Protein AF-A0A537QGB8-F1 (afdb_monomer)

Structure (mmCIF, N/CA/C/O backbone):
data_AF-A0A537QGB8-F1
#
_entry.id   AF-A0A537QGB8-F1
#
loop_
_atom_site.group_PDB
_atom_site.id
_atom_site.type_symbol
_atom_site.label_atom_id
_atom_site.label_alt_id
_atom_site.label_comp_id
_atom_site.label_asym_id
_atom_site.label_entity_id
_atom_site.label_seq_id
_atom_site.pdbx_PDB_ins_code
_atom_site.Cartn_x
_atom_site.Cartn_y
_atom_site.Cartn_z
_atom_site.occupancy
_atom_site.B_iso_or_equiv
_atom_site.auth_seq_id
_atom_site.auth_comp_id
_atom_site.auth_asym_id
_atom_site.auth_atom_id
_atom_site.pdbx_PDB_model_num
ATOM 1 N N . LYS A 1 1 ? 2.909 -12.917 9.651 1.00 87.94 1 LYS A N 1
ATOM 2 C CA . LYS A 1 1 ? 1.635 -13.456 10.193 1.00 87.94 1 LYS A CA 1
ATOM 3 C C . LYS A 1 1 ? 0.579 -13.458 9.086 1.00 87.94 1 LYS A C 1
ATOM 5 O O . LYS A 1 1 ? 0.729 -12.676 8.152 1.00 87.94 1 LYS A O 1
ATOM 10 N N . ARG A 1 2 ? -0.410 -14.360 9.119 1.00 91.81 2 ARG A N 1
ATOM 11 C CA . ARG A 1 2 ? -1.537 -14.347 8.170 1.00 91.81 2 ARG A CA 1
ATOM 12 C C . ARG A 1 2 ? -2.763 -13.676 8.789 1.00 91.81 2 ARG A C 1
ATOM 14 O O . ARG A 1 2 ? -2.852 -13.682 10.013 1.00 91.81 2 ARG A O 1
ATOM 21 N N . TYR A 1 3 ? -3.627 -13.086 7.967 1.00 93.19 3 TYR A N 1
ATOM 22 C CA . TYR A 1 3 ? -4.917 -12.548 8.404 1.00 93.19 3 TYR A CA 1
ATOM 23 C C . TYR A 1 3 ? -6.036 -12.927 7.426 1.00 93.19 3 TYR A C 1
ATOM 25 O O . TYR A 1 3 ? -5.846 -12.893 6.204 1.00 93.19 3 TYR A O 1
ATOM 33 N N . SER A 1 4 ? -7.192 -13.279 7.973 1.00 91.50 4 SER A N 1
ATOM 34 C CA . SER A 1 4 ? -8.461 -13.417 7.255 1.00 91.50 4 SER A CA 1
ATOM 35 C C . SER A 1 4 ? -9.175 -12.063 7.139 1.00 91.50 4 SER A C 1
ATOM 37 O O . SER A 1 4 ? -8.857 -11.120 7.863 1.00 91.50 4 SER A O 1
ATOM 39 N N . GLU A 1 5 ? -10.173 -11.943 6.257 1.00 85.00 5 GLU A N 1
ATOM 40 C CA . GLU A 1 5 ? -10.905 -10.673 6.075 1.00 85.00 5 GLU A CA 1
ATOM 41 C C . GLU A 1 5 ? -11.568 -10.186 7.378 1.00 85.00 5 GLU A C 1
ATOM 43 O O . GLU A 1 5 ? -11.622 -8.987 7.627 1.00 85.00 5 GLU A O 1
ATOM 48 N N . ASN A 1 6 ? -11.986 -11.103 8.257 1.00 85.75 6 ASN A N 1
ATOM 49 C CA . ASN A 1 6 ? -12.593 -10.769 9.551 1.00 85.75 6 ASN A CA 1
ATOM 50 C C . ASN A 1 6 ? -11.575 -10.257 10.585 1.00 85.75 6 ASN A C 1
ATOM 52 O O . ASN A 1 6 ? -11.944 -9.571 11.533 1.00 85.75 6 ASN A O 1
ATOM 56 N N . GLU A 1 7 ? -10.296 -10.602 10.429 1.00 87.06 7 GLU A N 1
ATOM 57 C CA . GLU A 1 7 ? -9.207 -10.132 11.296 1.00 87.06 7 GLU A CA 1
ATOM 58 C C . GLU A 1 7 ? -8.594 -8.819 10.793 1.00 87.06 7 GLU A C 1
ATOM 60 O O . GLU A 1 7 ? -7.755 -8.214 11.468 1.00 87.06 7 GLU A O 1
ATOM 65 N N . ARG A 1 8 ? -8.995 -8.368 9.599 1.00 89.75 8 ARG A N 1
ATOM 66 C CA . ARG A 1 8 ? -8.553 -7.103 9.030 1.00 89.75 8 ARG A CA 1
ATOM 67 C C . ARG A 1 8 ? -9.132 -5.936 9.844 1.00 89.75 8 ARG A C 1
ATOM 69 O O . ARG A 1 8 ? -10.341 -5.882 10.060 1.00 89.75 8 ARG A O 1
ATOM 76 N N . PRO A 1 9 ? -8.313 -4.946 10.241 1.00 89.88 9 PRO A N 1
ATOM 77 C CA . PRO A 1 9 ? -8.823 -3.747 10.892 1.00 89.88 9 PRO A CA 1
ATOM 78 C C . PRO A 1 9 ? -9.849 -3.007 10.023 1.00 89.88 9 PRO A C 1
ATOM 80 O O . PRO A 1 9 ? -9.613 -2.787 8.836 1.00 89.88 9 PRO A O 1
ATOM 83 N N . GLU A 1 10 ? -10.930 -2.521 10.641 1.00 87.38 10 GLU A N 1
ATOM 84 C CA . GLU A 1 10 ? -11.956 -1.703 9.966 1.00 87.38 10 GLU A CA 1
ATOM 85 C C . GLU A 1 10 ? -11.388 -0.410 9.357 1.00 87.38 10 GLU A C 1
ATOM 87 O O . GLU A 1 10 ? -11.940 0.155 8.417 1.00 87.38 10 GLU A O 1
ATOM 92 N N . SER A 1 11 ? -10.287 0.097 9.918 1.00 90.62 11 SER A N 1
ATOM 93 C CA . SER A 1 11 ? -9.626 1.320 9.465 1.00 90.62 11 SER A CA 1
ATOM 94 C C . SER A 1 11 ? -8.120 1.269 9.694 1.00 90.62 11 SER A C 1
ATOM 96 O O . SER A 1 11 ? -7.638 0.715 10.686 1.00 90.62 11 SER A O 1
ATOM 98 N N . PHE A 1 12 ? -7.381 1.933 8.811 1.00 94.12 12 PHE A N 1
ATOM 99 C CA . PHE A 1 12 ? -5.944 2.156 8.937 1.00 94.12 12 PHE A CA 1
ATOM 100 C C . PHE A 1 12 ? -5.669 3.622 9.265 1.00 94.12 12 PHE A C 1
ATOM 102 O O . PHE A 1 12 ? -6.421 4.506 8.865 1.00 94.12 12 PHE A O 1
ATOM 109 N N . GLU A 1 13 ? -4.599 3.874 10.014 1.00 91.00 13 GLU A N 1
ATOM 110 C CA . GLU A 1 13 ? -4.135 5.232 10.314 1.00 91.00 13 GLU A CA 1
ATOM 111 C C . GLU A 1 13 ? -3.561 5.897 9.064 1.00 91.00 13 GLU A C 1
ATOM 113 O O . GLU A 1 13 ? -3.753 7.092 8.848 1.00 91.00 13 GLU A O 1
ATOM 118 N N . ARG A 1 14 ? -2.865 5.103 8.243 1.00 92.50 14 ARG A N 1
ATOM 119 C CA . ARG A 1 14 ? -2.319 5.491 6.942 1.00 92.50 14 ARG A CA 1
ATOM 120 C C . ARG A 1 14 ? -2.422 4.322 5.981 1.00 92.50 14 ARG A C 1
ATOM 122 O O . ARG A 1 14 ? -2.282 3.164 6.390 1.00 92.50 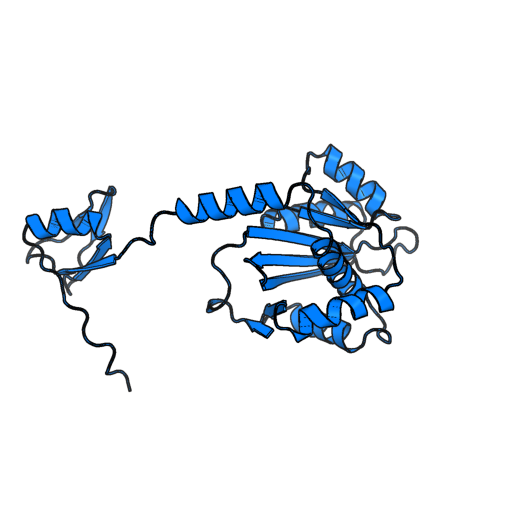14 ARG A O 1
ATOM 129 N N . VAL A 1 15 ? -2.626 4.642 4.710 1.00 96.56 15 VAL A N 1
ATOM 130 C CA . VAL A 1 15 ? -2.528 3.678 3.617 1.00 96.56 15 VAL A CA 1
ATOM 131 C C . VAL A 1 15 ? -1.444 4.163 2.669 1.00 96.56 15 VAL A C 1
ATOM 133 O O . VAL A 1 15 ? -1.556 5.236 2.081 1.00 96.56 15 VAL A O 1
ATOM 136 N N . VAL A 1 16 ? -0.392 3.364 2.533 1.00 97.50 16 VAL A N 1
ATOM 137 C CA . VAL A 1 16 ? 0.813 3.714 1.782 1.00 97.50 16 VAL A CA 1
ATOM 138 C C . VAL A 1 16 ? 0.940 2.789 0.584 1.00 97.50 16 VAL A C 1
ATOM 140 O O . VAL A 1 16 ? 0.817 1.572 0.709 1.00 97.50 16 VAL A O 1
ATOM 143 N N . GLN A 1 17 ? 1.210 3.359 -0.581 1.00 98.25 17 GLN A N 1
ATOM 144 C CA . GLN A 1 17 ? 1.543 2.613 -1.787 1.00 98.25 17 GLN A CA 1
ATOM 145 C C . GLN A 1 17 ? 3.015 2.766 -2.098 1.00 98.25 17 GLN A C 1
ATOM 147 O O . GLN A 1 17 ? 3.530 3.876 -2.094 1.00 98.25 17 GLN A O 1
ATOM 152 N N . SER A 1 18 ? 3.682 1.657 -2.387 1.00 97.31 18 SER A N 1
ATOM 153 C CA . SER A 1 18 ? 5.082 1.649 -2.790 1.00 97.31 18 SER A CA 1
ATOM 154 C C . SER A 1 18 ? 5.194 1.170 -4.222 1.00 97.31 18 SER A C 1
ATOM 156 O O . SER A 1 18 ? 4.885 0.015 -4.517 1.00 97.31 18 SER A O 1
ATOM 158 N N . TRP A 1 19 ? 5.606 2.065 -5.110 1.00 96.06 19 TRP A N 1
ATOM 159 C CA . TRP A 1 19 ? 5.760 1.789 -6.528 1.00 96.06 19 TRP A CA 1
ATOM 160 C C . TRP A 1 19 ? 7.219 1.534 -6.872 1.00 96.06 19 TRP A C 1
ATOM 162 O O . TRP A 1 19 ? 8.073 2.389 -6.628 1.00 96.06 19 TRP A O 1
ATOM 172 N N . ASP A 1 20 ? 7.452 0.376 -7.480 1.00 91.31 20 ASP A N 1
ATOM 173 C CA . ASP A 1 20 ? 8.650 0.072 -8.249 1.00 91.31 20 ASP A CA 1
ATOM 174 C C . ASP A 1 20 ? 8.289 0.156 -9.739 1.00 91.31 20 ASP A C 1
ATOM 176 O O . ASP A 1 20 ? 7.358 -0.507 -10.215 1.00 91.31 20 ASP A O 1
ATOM 180 N N . THR A 1 21 ? 8.937 1.069 -10.460 1.00 88.25 21 THR A N 1
ATOM 181 C CA . THR A 1 21 ? 8.548 1.430 -11.828 1.00 88.25 21 THR A CA 1
ATOM 182 C C . THR A 1 21 ? 9.565 0.931 -12.835 1.00 88.25 21 THR A C 1
ATOM 184 O O . THR A 1 21 ? 10.743 1.275 -12.751 1.00 88.25 21 THR A O 1
ATOM 187 N N . ALA A 1 22 ? 9.086 0.220 -13.857 1.00 78.25 22 ALA A N 1
ATOM 188 C CA . ALA A 1 22 ? 9.925 -0.251 -14.953 1.00 78.25 22 ALA A CA 1
ATOM 189 C C . ALA A 1 22 ? 10.626 0.918 -15.671 1.00 78.25 22 ALA A C 1
ATOM 191 O O . ALA A 1 22 ? 10.042 1.987 -15.898 1.00 78.25 22 ALA A O 1
ATOM 192 N N . ASN A 1 23 ? 11.890 0.718 -16.045 1.00 65.75 23 ASN A N 1
ATOM 193 C CA . ASN A 1 23 ? 12.696 1.723 -16.731 1.00 65.75 23 ASN A CA 1
ATOM 194 C C . ASN A 1 23 ? 12.335 1.792 -18.230 1.00 65.75 23 ASN A C 1
ATOM 196 O O . ASN A 1 23 ? 12.237 0.768 -18.897 1.00 65.75 23 ASN A O 1
ATOM 200 N N . LYS A 1 24 ? 12.185 3.005 -18.786 1.00 54.72 24 LYS A N 1
ATOM 201 C CA . LYS A 1 24 ? 11.792 3.233 -20.195 1.00 54.72 24 LYS A CA 1
ATOM 202 C C . LYS A 1 24 ? 12.795 2.690 -21.222 1.00 54.72 24 LYS A C 1
ATOM 204 O O . LYS A 1 24 ? 12.431 2.469 -22.366 1.00 54.72 24 LYS A O 1
ATOM 209 N N . ALA A 1 25 ? 14.063 2.498 -20.854 1.00 49.75 25 ALA A N 1
ATOM 210 C CA . ALA A 1 25 ? 15.100 2.123 -21.820 1.00 49.75 25 ALA A CA 1
ATOM 211 C C . ALA A 1 25 ? 14.967 0.681 -22.363 1.00 49.75 25 ALA A C 1
ATOM 213 O O . ALA A 1 25 ? 15.526 0.376 -23.415 1.00 49.75 25 ALA A O 1
ATOM 214 N N . THR A 1 26 ? 14.227 -0.195 -21.680 1.00 52.09 26 THR A N 1
ATOM 215 C CA . THR A 1 26 ? 13.981 -1.595 -22.070 1.00 52.09 26 THR A CA 1
ATOM 216 C C . THR A 1 26 ? 12.483 -1.814 -22.304 1.00 52.09 26 THR A C 1
ATOM 218 O O . THR A 1 26 ? 11.810 -2.585 -21.626 1.00 52.09 26 THR A O 1
ATOM 221 N N . GLU A 1 27 ? 11.955 -1.086 -23.288 1.00 44.94 27 GLU A N 1
ATOM 222 C CA . GLU A 1 27 ? 10.533 -0.820 -23.571 1.00 44.94 27 GLU A CA 1
ATOM 223 C C . GLU A 1 27 ? 9.663 -2.029 -24.006 1.00 44.94 27 GLU A C 1
ATOM 225 O O . GLU A 1 27 ? 8.663 -1.849 -24.690 1.00 44.94 27 GLU A O 1
ATOM 230 N N . LEU A 1 28 ? 9.984 -3.282 -23.642 1.00 46.91 28 LEU A N 1
ATOM 231 C CA . LEU A 1 28 ? 9.153 -4.435 -24.046 1.00 46.91 28 LEU A CA 1
ATOM 232 C C . LEU A 1 28 ? 8.893 -5.538 -23.001 1.00 46.91 28 LEU A C 1
ATOM 234 O O . LEU A 1 28 ? 8.192 -6.500 -23.334 1.00 46.91 28 LEU A O 1
ATOM 238 N N . SER A 1 29 ? 9.367 -5.464 -21.748 1.00 56.47 29 SER A N 1
ATOM 239 C CA . SER A 1 29 ? 9.150 -6.615 -20.839 1.00 56.47 29 SER A CA 1
ATOM 240 C C . SER A 1 29 ? 9.104 -6.399 -19.333 1.00 56.47 29 SER A C 1
ATOM 242 O O . SER A 1 29 ? 8.707 -7.345 -18.638 1.00 56.47 29 SER A O 1
ATOM 244 N N . ASP A 1 30 ? 9.478 -5.234 -18.817 1.00 73.19 30 ASP A N 1
ATOM 245 C CA . ASP A 1 30 ? 9.727 -5.109 -17.380 1.00 73.19 30 ASP A CA 1
ATOM 246 C C . ASP A 1 30 ? 8.438 -4.755 -16.627 1.00 73.19 30 ASP A C 1
ATOM 248 O O . ASP A 1 30 ? 7.555 -4.048 -17.126 1.00 73.19 30 ASP A O 1
ATOM 252 N N . PHE A 1 31 ? 8.260 -5.352 -15.450 1.00 87.31 31 PHE A N 1
ATOM 253 C CA . PHE A 1 31 ? 7.041 -5.176 -14.673 1.00 87.31 31 PHE A CA 1
ATOM 254 C C . PHE A 1 31 ? 7.115 -3.882 -13.865 1.00 87.31 31 PHE A C 1
ATOM 256 O O . PHE A 1 31 ? 8.138 -3.553 -13.288 1.00 87.31 31 PHE A O 1
ATOM 263 N N . SER A 1 32 ? 6.003 -3.154 -13.801 1.00 92.12 32 SER A N 1
ATOM 264 C CA . SER A 1 32 ? 5.770 -2.168 -12.749 1.00 92.12 32 SER A CA 1
ATOM 265 C C . SER A 1 32 ? 4.987 -2.838 -11.628 1.00 92.12 32 SER A C 1
ATOM 267 O O . SER A 1 32 ? 3.996 -3.539 -11.887 1.00 92.12 32 SER A O 1
ATOM 269 N N . VAL A 1 33 ? 5.420 -2.616 -10.391 1.00 95.19 33 VAL A N 1
ATOM 270 C CA . VAL A 1 33 ? 4.805 -3.195 -9.199 1.00 95.19 33 VAL A CA 1
ATOM 271 C C . VAL A 1 33 ? 4.339 -2.110 -8.241 1.00 95.19 33 VAL A C 1
ATOM 273 O O . VAL A 1 33 ? 5.023 -1.120 -8.012 1.00 95.19 33 VAL A O 1
ATOM 276 N N . CYS A 1 34 ? 3.171 -2.329 -7.640 1.00 97.50 34 CYS A N 1
ATOM 277 C CA . CYS A 1 34 ? 2.681 -1.558 -6.507 1.00 97.50 34 CYS A CA 1
ATOM 278 C C . CYS A 1 34 ? 2.267 -2.492 -5.376 1.00 97.50 34 CYS A C 1
ATOM 280 O O . CYS A 1 34 ? 1.308 -3.253 -5.522 1.00 97.50 34 CYS A O 1
ATOM 282 N N . THR A 1 35 ? 2.910 -2.371 -4.219 1.00 98.12 35 THR A N 1
ATOM 283 C CA . THR A 1 35 ? 2.410 -2.954 -2.968 1.00 98.12 35 THR A CA 1
ATOM 284 C C . THR A 1 35 ? 1.646 -1.891 -2.180 1.00 98.12 35 THR A C 1
ATOM 286 O O . THR A 1 35 ? 2.088 -0.749 -2.059 1.00 98.12 35 THR A O 1
ATOM 289 N N . THR A 1 36 ? 0.456 -2.240 -1.690 1.00 98.44 36 THR A N 1
ATOM 290 C CA . THR A 1 36 ? -0.400 -1.352 -0.889 1.00 98.44 36 THR A CA 1
ATOM 291 C C . THR A 1 36 ? -0.441 -1.840 0.547 1.00 98.44 36 THR A C 1
ATOM 293 O O . THR A 1 36 ? -0.783 -2.997 0.794 1.00 98.44 36 THR A O 1
ATOM 296 N N . TRP A 1 37 ? -0.152 -0.948 1.485 1.00 98.06 37 TRP A N 1
ATOM 297 C CA . TRP A 1 37 ? 0.034 -1.265 2.893 1.00 98.06 37 TRP A CA 1
ATOM 298 C C . TRP A 1 37 ? -0.882 -0.430 3.776 1.00 98.06 37 TRP A C 1
ATOM 300 O O . TRP A 1 37 ? -0.912 0.793 3.669 1.00 98.06 37 TRP A O 1
ATOM 310 N N . GLY A 1 38 ? -1.606 -1.090 4.674 1.00 97.06 38 GLY A N 1
ATOM 311 C CA . GLY A 1 38 ? -2.349 -0.453 5.752 1.00 97.06 38 GLY A CA 1
ATOM 312 C C . GLY A 1 38 ? -1.531 -0.459 7.038 1.00 97.06 38 GLY A C 1
ATOM 313 O O . GLY A 1 38 ? -1.011 -1.502 7.435 1.00 97.06 38 GLY A O 1
ATOM 314 N N . ILE A 1 39 ? -1.430 0.690 7.701 1.00 95.00 39 ILE A N 1
ATOM 315 C CA . ILE A 1 39 ? -0.716 0.832 8.975 1.00 95.00 39 ILE A CA 1
ATOM 316 C C . ILE A 1 39 ? -1.735 0.986 10.104 1.00 95.00 39 ILE A C 1
ATOM 318 O O . ILE A 1 39 ? -2.608 1.858 10.048 1.00 95.00 39 ILE A O 1
ATOM 322 N N . ARG A 1 40 ? -1.628 0.148 11.138 1.00 91.38 40 ARG A N 1
ATOM 323 C CA . ARG A 1 40 ? -2.440 0.231 12.360 1.00 91.38 40 ARG A CA 1
ATOM 324 C C . ARG A 1 40 ? -1.534 0.051 13.576 1.00 91.38 40 ARG A C 1
ATOM 326 O O . ARG A 1 40 ? -1.105 -1.061 13.875 1.00 91.38 40 ARG A O 1
ATOM 333 N N . GLY A 1 41 ? -1.225 1.137 14.280 1.00 88.12 41 GLY A N 1
ATOM 334 C CA . GLY A 1 41 ? -0.199 1.135 15.318 1.00 88.12 41 GLY A CA 1
ATOM 335 C C . GLY A 1 41 ? 1.143 0.616 14.789 1.00 88.12 41 GLY A C 1
ATOM 336 O O . GLY A 1 41 ? 1.729 1.192 13.878 1.00 88.12 41 GLY A O 1
ATOM 337 N N . LYS A 1 42 ? 1.627 -0.488 15.365 1.00 86.19 42 LYS A N 1
ATOM 338 C CA . LYS A 1 42 ? 2.879 -1.154 14.959 1.00 86.19 42 LYS A CA 1
ATOM 339 C C . LYS A 1 42 ? 2.692 -2.210 13.865 1.00 86.19 42 LYS A C 1
ATOM 341 O O . LYS A 1 42 ? 3.681 -2.727 13.355 1.00 86.19 42 LYS A O 1
ATOM 346 N N . ASP A 1 43 ? 1.447 -2.564 13.561 1.00 91.88 43 ASP A N 1
ATOM 347 C CA . ASP A 1 43 ? 1.103 -3.652 12.657 1.00 91.88 43 ASP A CA 1
ATOM 348 C C . ASP A 1 43 ? 0.912 -3.136 11.224 1.00 91.88 43 ASP A C 1
ATOM 350 O O . ASP A 1 43 ? 0.276 -2.106 10.979 1.00 91.88 43 ASP A O 1
ATOM 354 N N . LEU A 1 44 ? 1.476 -3.879 10.275 1.00 94.81 44 LEU A N 1
ATOM 355 C CA . LEU A 1 44 ? 1.546 -3.563 8.854 1.00 94.81 44 LEU A CA 1
ATOM 356 C C . LEU A 1 44 ? 0.794 -4.631 8.071 1.00 94.81 44 LEU A C 1
ATOM 358 O O . LEU A 1 44 ? 1.171 -5.800 8.096 1.00 94.81 44 LEU A O 1
ATOM 362 N N . TYR A 1 45 ? -0.249 -4.234 7.356 1.00 96.75 45 TYR A N 1
ATOM 363 C CA . TYR A 1 45 ? -1.118 -5.141 6.616 1.00 96.75 45 TYR A CA 1
ATOM 364 C C . TYR A 1 45 ? -0.878 -4.966 5.122 1.00 96.75 45 TYR A C 1
ATOM 366 O O . TYR A 1 45 ? -1.111 -3.885 4.585 1.00 96.75 45 TYR A O 1
ATOM 374 N N . LEU A 1 46 ? -0.437 -6.021 4.437 1.00 97.44 46 LEU A N 1
ATOM 375 C CA . LEU A 1 46 ? -0.377 -6.027 2.978 1.00 97.44 46 LEU A CA 1
ATOM 376 C C . LEU A 1 46 ? -1.804 -6.152 2.435 1.00 97.44 46 LEU A C 1
ATOM 378 O O . LEU A 1 46 ? -2.439 -7.190 2.601 1.00 97.44 46 LEU A O 1
ATOM 382 N N . LEU A 1 47 ? -2.319 -5.093 1.815 1.00 97.25 47 LEU A N 1
ATOM 383 C CA . LEU A 1 47 ? -3.703 -5.014 1.334 1.00 97.25 47 LEU A CA 1
ATOM 384 C C . LEU A 1 47 ? -3.831 -5.445 -0.126 1.00 97.25 47 LEU A C 1
ATOM 386 O O . LEU A 1 47 ? -4.853 -5.997 -0.524 1.00 97.25 47 LEU A O 1
ATOM 390 N N . ASN A 1 48 ? -2.810 -5.161 -0.936 1.00 98.06 48 ASN A N 1
ATOM 391 C CA . ASN A 1 48 ? -2.806 -5.480 -2.358 1.00 98.06 48 ASN A CA 1
ATOM 392 C C . ASN A 1 48 ? -1.382 -5.542 -2.916 1.00 98.06 48 ASN A C 1
ATOM 394 O O . ASN A 1 48 ? -0.523 -4.767 -2.490 1.00 98.06 48 ASN A O 1
ATOM 398 N N . ALA A 1 49 ? -1.169 -6.390 -3.920 1.00 97.94 49 ALA A N 1
ATOM 399 C CA . ALA A 1 49 ? 0.004 -6.351 -4.782 1.00 97.94 49 ALA A CA 1
ATOM 400 C C . ALA A 1 49 ? -0.452 -6.320 -6.245 1.00 97.94 49 ALA A C 1
ATOM 402 O O . ALA A 1 49 ? -1.095 -7.242 -6.745 1.00 97.94 49 ALA A O 1
ATOM 403 N N . LEU A 1 50 ? -0.137 -5.229 -6.935 1.00 97.19 50 LEU A N 1
ATOM 404 C CA . LEU A 1 50 ? -0.350 -5.077 -8.366 1.00 97.19 50 LEU A CA 1
ATOM 405 C C . LEU A 1 50 ? 0.973 -5.334 -9.080 1.00 97.19 50 LEU A C 1
ATOM 407 O O . LEU A 1 50 ? 1.956 -4.667 -8.781 1.00 97.19 50 LEU A O 1
ATOM 411 N N . ARG A 1 51 ? 0.970 -6.217 -10.078 1.00 95.06 51 ARG A N 1
ATOM 412 C CA . ARG A 1 51 ? 2.096 -6.427 -10.991 1.00 95.06 51 ARG A CA 1
ATOM 413 C C . ARG A 1 51 ? 1.601 -6.363 -12.428 1.00 95.06 51 ARG A C 1
ATOM 415 O O . ARG A 1 51 ? 0.791 -7.192 -12.837 1.00 95.06 51 ARG A O 1
ATOM 422 N N . LYS A 1 52 ? 2.050 -5.371 -13.200 1.00 92.50 52 LYS A N 1
ATOM 423 C CA . LYS A 1 52 ? 1.628 -5.187 -14.599 1.00 92.50 52 LYS A CA 1
ATOM 424 C C . LYS A 1 52 ? 2.756 -4.625 -15.454 1.00 92.50 52 LYS A C 1
ATOM 426 O O . LYS A 1 52 ? 3.541 -3.808 -14.993 1.00 92.50 52 LYS A O 1
ATOM 431 N N . ARG A 1 53 ? 2.795 -5.017 -16.726 1.00 89.62 53 ARG A N 1
ATOM 432 C CA . ARG A 1 53 ? 3.606 -4.336 -17.743 1.00 89.62 53 ARG A CA 1
ATOM 433 C C . ARG A 1 53 ? 2.835 -3.116 -18.215 1.00 89.62 53 ARG A C 1
ATOM 435 O O . ARG A 1 53 ? 1.722 -3.261 -18.722 1.00 89.62 53 ARG A O 1
ATOM 442 N N . LEU A 1 54 ? 3.376 -1.933 -17.958 1.00 87.56 54 LEU A N 1
ATOM 443 C CA . LEU A 1 54 ? 2.688 -0.671 -18.184 1.00 87.56 54 LEU A CA 1
ATOM 444 C C . LEU A 1 54 ? 3.617 0.296 -18.902 1.00 87.56 54 LEU A C 1
ATOM 446 O O . LEU A 1 54 ? 4.648 0.684 -18.365 1.00 87.56 54 LEU A O 1
ATOM 450 N N . GLU A 1 55 ? 3.181 0.751 -20.070 1.00 87.25 55 GLU A N 1
ATOM 451 C CA . GLU A 1 55 ? 3.770 1.921 -20.709 1.00 87.25 55 GLU A CA 1
ATOM 452 C C . GLU A 1 55 ? 3.473 3.178 -19.895 1.00 87.25 55 GLU A C 1
ATOM 454 O O . GLU A 1 55 ? 2.465 3.257 -19.189 1.00 87.25 55 GLU A O 1
ATOM 459 N N . TYR A 1 56 ? 4.313 4.200 -20.033 1.00 87.12 56 TYR A N 1
ATOM 460 C CA . TYR A 1 56 ? 4.270 5.384 -19.171 1.00 87.12 56 TYR A CA 1
ATOM 461 C C . TYR A 1 56 ? 2.877 6.041 -19.018 1.00 87.12 56 TYR A C 1
ATOM 463 O O . TYR A 1 56 ? 2.459 6.279 -17.880 1.00 87.12 56 TYR A O 1
ATOM 471 N N . PRO A 1 57 ? 2.084 6.270 -20.090 1.00 89.56 57 PRO A N 1
ATOM 472 C CA . PRO A 1 57 ? 0.736 6.823 -19.934 1.00 89.56 57 PRO A CA 1
ATOM 473 C C . PRO A 1 57 ? -0.231 5.893 -19.182 1.00 89.56 57 PRO A C 1
ATOM 475 O O . PRO A 1 57 ? -1.166 6.358 -18.528 1.00 89.56 57 PRO A O 1
ATOM 478 N N . ALA A 1 58 ? -0.051 4.573 -19.285 1.00 90.94 58 ALA A N 1
ATOM 479 C CA . ALA A 1 58 ? -0.835 3.594 -18.535 1.00 90.94 58 ALA A CA 1
ATOM 480 C C . ALA A 1 58 ? -0.363 3.492 -17.077 1.00 90.94 58 ALA A C 1
ATOM 482 O O . ALA A 1 58 ? -1.201 3.383 -16.187 1.00 90.94 58 ALA A O 1
ATOM 483 N N . LEU A 1 59 ? 0.945 3.606 -16.829 1.00 91.88 59 LEU A N 1
ATOM 484 C CA . LEU A 1 59 ? 1.538 3.642 -15.493 1.00 91.88 59 LEU A CA 1
ATOM 485 C C . LEU A 1 59 ? 0.978 4.806 -14.672 1.00 91.88 59 LEU A C 1
ATOM 487 O O . LEU A 1 59 ? 0.439 4.583 -13.592 1.00 91.88 59 LEU A O 1
ATOM 491 N N . LYS A 1 60 ? 1.009 6.032 -15.210 1.00 93.19 60 LYS A N 1
ATOM 492 C CA . LYS A 1 60 ? 0.472 7.219 -14.523 1.00 93.19 60 LYS A CA 1
ATOM 493 C C . LYS A 1 60 ? -1.001 7.058 -14.134 1.00 93.19 60 LYS A C 1
ATOM 495 O O . LYS A 1 60 ? -1.389 7.398 -13.015 1.00 93.19 60 LYS A O 1
ATOM 500 N N . ARG A 1 61 ? -1.819 6.501 -15.036 1.00 93.75 61 ARG A N 1
ATOM 501 C CA . ARG A 1 61 ? -3.231 6.193 -14.753 1.00 93.75 61 ARG A CA 1
ATOM 502 C C . ARG A 1 61 ? -3.371 5.127 -13.672 1.00 93.75 61 ARG A C 1
ATOM 504 O O . ARG A 1 61 ? -4.127 5.340 -12.732 1.00 93.75 61 ARG A O 1
ATOM 511 N N . ALA A 1 62 ? -2.598 4.045 -13.756 1.00 95.12 62 ALA A N 1
ATOM 512 C CA . ALA A 1 62 ? -2.617 2.975 -12.765 1.00 95.12 62 ALA A CA 1
ATOM 513 C C . ALA A 1 62 ? -2.257 3.481 -11.359 1.00 95.12 62 ALA A C 1
ATOM 515 O O . ALA A 1 62 ? -2.914 3.081 -10.401 1.00 95.12 62 ALA A O 1
ATOM 516 N N . VAL A 1 63 ? -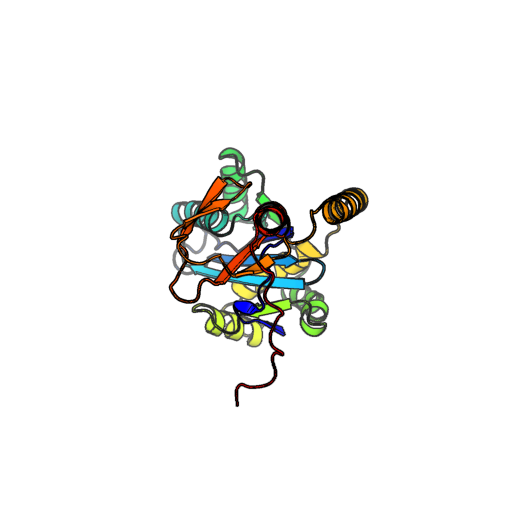1.290 4.400 -11.227 1.00 95.31 63 VAL A N 1
ATOM 517 C CA . VAL A 1 63 ? -0.970 5.031 -9.934 1.00 95.31 63 VAL A CA 1
ATOM 518 C C . VAL A 1 63 ? -2.188 5.734 -9.344 1.00 95.31 63 VAL A C 1
ATOM 520 O O . VAL A 1 63 ? -2.543 5.487 -8.195 1.00 95.31 63 VAL A O 1
ATOM 523 N N . ARG A 1 64 ? -2.877 6.567 -10.130 1.00 95.25 64 ARG A N 1
ATOM 524 C CA . ARG A 1 64 ? -4.064 7.301 -9.661 1.00 95.25 64 ARG A CA 1
ATOM 525 C C . ARG A 1 64 ? -5.237 6.369 -9.360 1.00 95.25 64 ARG A C 1
ATOM 527 O O . ARG A 1 64 ? -5.918 6.555 -8.357 1.00 95.25 64 ARG A O 1
ATOM 534 N N . GLU A 1 65 ? -5.460 5.358 -10.196 1.00 96.06 65 GLU A N 1
ATOM 535 C CA . GLU A 1 65 ? -6.505 4.351 -9.993 1.00 96.06 65 GLU A CA 1
ATOM 536 C C . GLU A 1 65 ? -6.289 3.575 -8.694 1.00 96.06 65 GLU A C 1
ATOM 538 O O . GLU A 1 65 ? -7.210 3.471 -7.888 1.00 96.06 65 GLU A O 1
ATOM 543 N N . GLN A 1 66 ? -5.075 3.070 -8.455 1.00 97.25 66 GLN A N 1
ATOM 544 C CA . GLN A 1 66 ? -4.755 2.370 -7.212 1.00 97.25 66 GLN A CA 1
ATOM 545 C C . GLN A 1 66 ? -4.832 3.307 -6.008 1.00 97.25 66 GLN A C 1
ATOM 547 O O . GLN A 1 66 ? -5.361 2.908 -4.971 1.00 97.25 66 GLN A O 1
ATOM 552 N N . GLN A 1 67 ? -4.333 4.539 -6.120 1.00 95.94 67 GLN A N 1
ATOM 553 C CA . GLN A 1 67 ? -4.401 5.511 -5.032 1.00 95.94 67 GLN A CA 1
ATOM 554 C C . GLN A 1 67 ? -5.852 5.760 -4.612 1.00 95.94 67 GLN A C 1
ATOM 556 O O . GLN A 1 67 ? -6.165 5.698 -3.426 1.00 95.94 67 GLN A O 1
ATOM 561 N N . ASN A 1 68 ? -6.744 5.980 -5.580 1.00 95.00 68 ASN A N 1
ATOM 562 C CA . ASN A 1 68 ? -8.164 6.203 -5.319 1.00 95.00 68 ASN A CA 1
ATOM 563 C C . ASN A 1 68 ? -8.857 4.939 -4.790 1.00 95.00 68 ASN A C 1
ATOM 565 O O . ASN A 1 68 ? -9.645 5.027 -3.856 1.00 95.00 68 ASN A O 1
ATOM 569 N N . LEU A 1 69 ? -8.544 3.762 -5.346 1.00 96.38 69 LEU A N 1
ATOM 570 C CA . LEU A 1 69 ? -9.155 2.488 -4.947 1.00 96.38 69 LEU A CA 1
ATOM 571 C C . LEU A 1 69 ? -8.930 2.172 -3.463 1.00 96.38 69 LEU A C 1
ATOM 573 O O . LEU A 1 69 ? -9.823 1.650 -2.801 1.00 96.38 69 LEU A O 1
ATOM 577 N N . PHE A 1 70 ? -7.746 2.495 -2.945 1.00 95.69 70 PHE A N 1
ATOM 578 C CA . PHE A 1 70 ? -7.375 2.214 -1.558 1.00 95.69 70 PHE A CA 1
ATOM 579 C C . PHE A 1 70 ? -7.396 3.448 -0.652 1.00 95.69 70 PHE A C 1
ATOM 581 O O . PHE A 1 70 ? -7.066 3.327 0.526 1.00 95.69 70 PHE A O 1
ATOM 588 N N . ASN A 1 71 ? -7.782 4.617 -1.176 1.00 94.44 71 ASN A N 1
ATOM 589 C CA . ASN A 1 71 ? -7.658 5.910 -0.497 1.00 94.44 71 ASN A CA 1
ATOM 590 C C . ASN A 1 71 ? -6.251 6.119 0.093 1.00 94.44 71 ASN A C 1
ATOM 592 O O . ASN A 1 71 ? -6.098 6.507 1.251 1.00 94.44 71 ASN A O 1
ATOM 596 N N . ALA A 1 72 ? -5.218 5.806 -0.697 1.00 95.38 72 ALA A N 1
ATOM 597 C CA . ALA A 1 72 ? -3.836 5.883 -0.248 1.00 95.38 72 ALA A CA 1
ATOM 598 C C . ALA A 1 72 ? -3.434 7.336 0.036 1.00 95.38 72 ALA A C 1
ATOM 600 O O . ALA A 1 72 ? -3.518 8.214 -0.831 1.00 95.38 72 ALA A O 1
ATOM 601 N N . THR A 1 73 ? -2.988 7.571 1.266 1.00 93.12 73 THR A N 1
ATOM 602 C CA . THR A 1 73 ? -2.538 8.869 1.768 1.00 93.12 73 THR A CA 1
ATOM 603 C C . THR A 1 73 ? -1.121 9.189 1.303 1.00 93.12 73 THR A C 1
ATOM 605 O O . THR A 1 73 ? -0.780 10.358 1.130 1.00 93.12 73 THR A O 1
ATOM 608 N N . GLU A 1 74 ? -0.314 8.160 1.033 1.00 94.69 74 GLU A N 1
ATOM 609 C CA . GLU A 1 74 ? 1.059 8.296 0.555 1.00 94.69 74 GLU A CA 1
ATOM 610 C C . GLU A 1 74 ? 1.345 7.365 -0.622 1.00 94.69 74 GLU A C 1
ATOM 612 O O . GLU A 1 74 ? 0.985 6.188 -0.612 1.00 94.69 74 GLU A O 1
ATOM 617 N N . VAL A 1 75 ? 2.046 7.892 -1.624 1.00 96.69 75 VAL A N 1
ATOM 618 C CA . VAL A 1 75 ? 2.494 7.156 -2.808 1.00 96.69 75 VAL A CA 1
ATOM 619 C C . VAL A 1 75 ? 4.006 7.320 -2.922 1.00 96.69 75 VAL A C 1
ATOM 621 O O . VAL A 1 75 ? 4.498 8.371 -3.326 1.00 96.69 75 VAL A O 1
ATOM 624 N N . LEU A 1 76 ? 4.747 6.290 -2.530 1.00 96.12 76 LEU A N 1
ATOM 625 C CA . LEU A 1 76 ? 6.200 6.225 -2.628 1.00 96.12 76 LEU A CA 1
ATOM 626 C C . LEU A 1 76 ? 6.583 5.797 -4.040 1.00 96.12 76 LEU A C 1
ATOM 628 O O . LEU A 1 76 ? 6.071 4.795 -4.538 1.00 96.12 76 LEU A O 1
ATOM 632 N N . ILE A 1 77 ? 7.481 6.545 -4.670 1.00 94.56 77 ILE A N 1
ATOM 633 C CA . ILE A 1 77 ? 8.006 6.238 -6.002 1.00 94.56 77 ILE A CA 1
ATOM 634 C C . ILE A 1 77 ? 9.519 6.430 -5.952 1.00 94.56 77 ILE A C 1
ATOM 636 O O . ILE A 1 77 ? 9.988 7.470 -5.470 1.00 94.56 77 ILE A O 1
ATOM 640 N N . GLU A 1 78 ? 10.279 5.449 -6.440 1.00 91.12 78 GLU A N 1
ATOM 641 C CA . GLU A 1 78 ? 11.728 5.598 -6.578 1.00 91.12 78 GLU A CA 1
ATOM 642 C C . GLU A 1 78 ? 12.041 6.768 -7.523 1.00 91.12 78 GLU A C 1
ATOM 644 O O . GLU A 1 78 ? 11.551 6.841 -8.652 1.00 91.12 78 GLU A O 1
ATOM 649 N N . ASP A 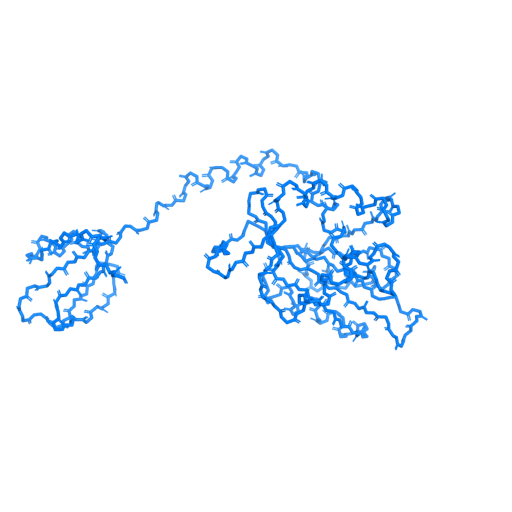1 79 ? 12.863 7.711 -7.067 1.00 89.81 79 ASP A N 1
ATOM 650 C CA . ASP A 1 79 ? 13.263 8.877 -7.851 1.00 89.81 79 ASP A CA 1
ATOM 651 C C . ASP A 1 79 ? 14.411 8.525 -8.801 1.00 89.81 79 ASP A C 1
ATOM 653 O O . ASP A 1 79 ? 15.554 8.966 -8.652 1.00 89.81 79 ASP A O 1
ATOM 657 N N . LYS A 1 80 ? 14.096 7.662 -9.767 1.00 85.62 80 LYS A N 1
ATOM 658 C CA . LYS A 1 80 ? 15.029 7.184 -10.780 1.00 85.62 80 LYS A CA 1
ATOM 659 C C . LYS A 1 80 ? 14.306 6.920 -12.091 1.00 85.62 80 LYS A C 1
ATOM 661 O O . LYS A 1 80 ? 13.173 6.448 -12.111 1.00 85.62 80 LYS A O 1
ATOM 666 N N . ALA A 1 81 ? 14.990 7.186 -13.202 1.00 83.50 81 ALA A N 1
ATOM 667 C CA . ALA A 1 81 ? 14.508 6.897 -14.551 1.00 83.50 81 ALA A CA 1
ATOM 668 C C . ALA A 1 81 ? 13.061 7.389 -14.802 1.00 83.50 81 ALA A C 1
ATOM 670 O O . ALA A 1 81 ? 12.798 8.591 -14.771 1.00 83.50 81 ALA A O 1
ATOM 671 N N . SER A 1 82 ? 12.123 6.473 -15.067 1.00 82.38 82 SER A N 1
ATOM 672 C CA . SER A 1 82 ? 10.703 6.764 -15.308 1.00 82.38 82 SER A CA 1
ATOM 673 C C . SER A 1 82 ? 9.984 7.325 -14.075 1.00 82.38 82 SER A C 1
ATOM 675 O O . SER A 1 82 ? 9.070 8.143 -14.233 1.00 82.38 82 SER A O 1
ATOM 677 N N . GLY A 1 83 ? 10.425 6.952 -12.872 1.00 87.25 83 GLY A N 1
ATOM 678 C CA . GLY A 1 83 ? 9.887 7.416 -11.597 1.00 87.25 83 GLY A CA 1
ATOM 679 C C . GLY A 1 83 ? 10.047 8.923 -11.394 1.00 87.25 83 GLY A C 1
ATOM 680 O O . GLY A 1 83 ? 9.085 9.589 -11.019 1.00 87.25 83 GLY A O 1
ATOM 681 N N . THR A 1 84 ? 11.193 9.510 -11.758 1.00 90.12 84 THR A N 1
ATOM 682 C CA . THR A 1 84 ? 11.425 10.963 -11.623 1.00 90.12 84 THR A CA 1
ATOM 683 C C . THR A 1 84 ? 10.394 11.787 -12.397 1.00 90.12 84 THR A C 1
ATOM 685 O O . THR A 1 84 ? 9.804 12.726 -11.855 1.00 90.12 84 THR A O 1
ATOM 688 N N . GLN A 1 85 ? 10.132 11.420 -13.657 1.00 91.38 85 GLN A N 1
ATOM 689 C CA . GLN A 1 85 ? 9.129 12.104 -14.478 1.00 91.38 85 GLN A CA 1
ATOM 690 C C . GLN A 1 85 ? 7.719 11.879 -13.919 1.00 91.38 85 GLN A C 1
ATOM 692 O O . GLN A 1 85 ? 6.928 12.813 -13.827 1.00 91.38 85 GLN A O 1
ATOM 697 N N . LEU A 1 86 ? 7.403 10.641 -13.522 1.00 92.25 86 LEU A N 1
ATOM 698 C CA . LEU A 1 86 ? 6.113 10.289 -12.930 1.00 92.25 86 LEU A CA 1
ATOM 699 C C . LEU A 1 86 ? 5.808 11.125 -11.680 1.00 92.25 86 LEU A C 1
ATOM 701 O O . LEU A 1 86 ? 4.707 11.652 -11.554 1.00 92.25 86 LEU A O 1
ATOM 705 N N . ILE A 1 87 ? 6.789 11.311 -10.796 1.00 93.12 87 ILE A N 1
ATOM 706 C CA . ILE A 1 87 ? 6.649 12.130 -9.588 1.00 93.12 87 ILE A CA 1
ATOM 707 C C . ILE A 1 87 ? 6.323 13.584 -9.942 1.00 93.12 87 ILE A C 1
ATOM 709 O O . ILE A 1 87 ? 5.397 14.161 -9.374 1.00 93.12 87 ILE A O 1
ATOM 713 N N . GLN A 1 88 ? 7.067 14.181 -10.878 1.00 91.94 88 GLN A N 1
ATOM 714 C CA . GLN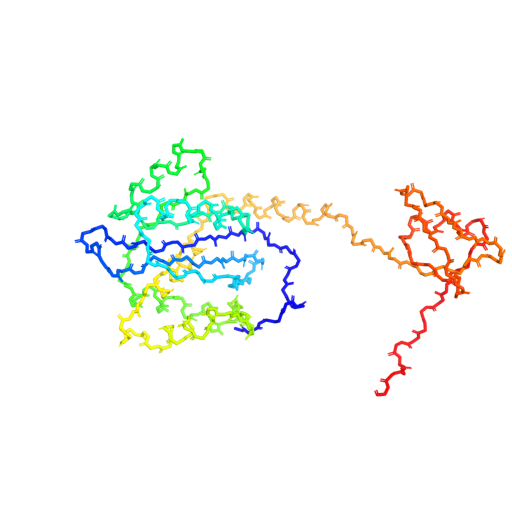 A 1 88 ? 6.849 15.570 -11.294 1.00 91.94 88 GLN A CA 1
ATOM 715 C C . GLN A 1 88 ? 5.442 15.775 -11.860 1.00 91.94 88 GLN A C 1
ATOM 717 O O . GLN A 1 88 ? 4.751 16.715 -11.470 1.00 91.94 88 GLN A O 1
ATOM 722 N N . GLU A 1 89 ? 5.002 14.872 -12.735 1.00 93.94 89 GLU A N 1
ATOM 723 C CA . GLU A 1 89 ? 3.680 14.950 -13.347 1.00 93.94 89 GLU A CA 1
ATOM 724 C C . GLU A 1 89 ? 2.544 14.716 -12.346 1.00 93.94 89 GLU A C 1
ATOM 726 O O . GLU A 1 89 ? 1.544 15.427 -12.384 1.00 93.94 89 GLU A O 1
ATOM 731 N N . LEU A 1 90 ? 2.684 13.757 -11.426 1.00 92.94 90 LEU A N 1
ATOM 732 C CA . LEU A 1 90 ? 1.670 13.519 -10.397 1.00 92.94 90 LEU A CA 1
ATOM 733 C C . LEU A 1 90 ? 1.520 14.727 -9.464 1.00 92.94 90 LEU A C 1
ATOM 735 O O . LEU A 1 90 ? 0.398 15.090 -9.118 1.00 92.94 90 LEU A 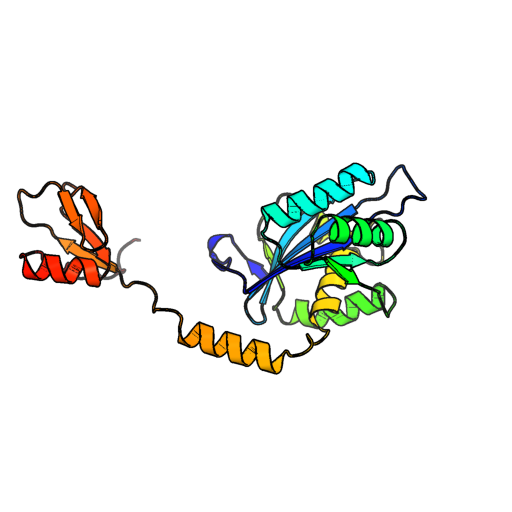O 1
ATOM 739 N N . ILE A 1 91 ? 2.628 15.372 -9.086 1.00 91.81 91 ILE A N 1
ATOM 740 C CA . ILE A 1 91 ? 2.597 16.602 -8.283 1.00 91.81 91 ILE A CA 1
ATOM 741 C C . ILE A 1 91 ? 1.923 17.739 -9.063 1.00 91.81 91 ILE A C 1
ATOM 743 O O . ILE A 1 91 ? 1.103 18.458 -8.493 1.00 91.81 91 ILE A O 1
ATOM 747 N N . ALA A 1 92 ? 2.230 17.889 -10.356 1.00 90.88 92 ALA A N 1
ATOM 748 C CA . ALA A 1 92 ? 1.596 18.889 -11.218 1.00 90.88 92 ALA A CA 1
ATOM 749 C C . ALA A 1 92 ? 0.075 18.673 -11.349 1.00 90.88 92 ALA A C 1
ATOM 751 O O . ALA A 1 92 ? -0.679 19.642 -11.369 1.00 90.88 92 ALA A O 1
ATOM 752 N N . ASP A 1 93 ? -0.376 17.416 -11.335 1.00 89.94 93 ASP A N 1
ATOM 753 C CA . ASP A 1 93 ? -1.795 17.031 -11.341 1.00 89.94 93 ASP A CA 1
ATOM 754 C C . ASP A 1 93 ? -2.474 17.158 -9.955 1.00 89.94 93 ASP A C 1
ATOM 756 O O . ASP A 1 93 ? -3.619 16.734 -9.775 1.00 89.94 93 ASP A O 1
ATOM 760 N N . GLY A 1 94 ? -1.783 17.715 -8.953 1.00 86.25 94 GLY A N 1
ATOM 761 C CA . GLY A 1 94 ? -2.312 17.943 -7.604 1.00 86.25 94 GLY A CA 1
ATOM 762 C C . GLY A 1 94 ? -2.238 16.731 -6.668 1.00 86.25 94 GLY A C 1
ATOM 763 O O . GLY A 1 94 ? -2.874 16.721 -5.613 1.00 86.25 94 GLY A O 1
ATOM 764 N N . CYS A 1 95 ? -1.470 15.695 -7.015 1.00 86.62 95 CYS A N 1
ATOM 765 C CA . CYS A 1 95 ? -1.224 14.558 -6.132 1.00 86.62 95 CYS A CA 1
ATOM 766 C C . CYS A 1 95 ? -0.104 14.883 -5.128 1.00 86.62 95 CYS A C 1
ATOM 768 O O . CYS A 1 95 ? 1.056 14.517 -5.311 1.00 86.62 95 CYS A O 1
ATOM 770 N N . TYR A 1 96 ? -0.448 15.582 -4.045 1.00 82.56 96 TYR A N 1
ATOM 771 C CA . TYR A 1 96 ? 0.527 16.004 -3.027 1.00 82.56 96 TYR A CA 1
ATOM 772 C C . TYR A 1 96 ? 0.968 14.888 -2.067 1.00 82.56 96 TYR A C 1
ATOM 774 O O . TYR A 1 96 ? 1.935 15.068 -1.334 1.00 82.56 96 TYR A O 1
ATOM 782 N N . GLY A 1 97 ? 0.296 13.733 -2.086 1.00 86.44 97 GLY A N 1
ATOM 783 C CA . GLY A 1 97 ? 0.690 12.546 -1.315 1.00 86.44 97 GLY A CA 1
ATOM 784 C C . GLY A 1 97 ? 1.878 11.777 -1.908 1.00 86.44 97 GLY A C 1
ATOM 785 O O . GLY A 1 97 ? 2.258 10.739 -1.373 1.00 86.44 97 GLY A O 1
ATOM 786 N N . VAL A 1 98 ? 2.459 12.237 -3.021 1.00 91.75 98 VAL A N 1
ATOM 787 C CA . VAL A 1 98 ? 3.616 11.578 -3.642 1.00 91.75 98 VAL A CA 1
ATOM 788 C C . VAL A 1 98 ? 4.892 11.892 -2.868 1.00 91.75 98 VAL A C 1
ATOM 790 O O . VAL A 1 98 ? 5.263 13.056 -2.706 1.00 91.75 98 VAL A O 1
ATOM 793 N N . ALA A 1 99 ? 5.605 10.848 -2.456 1.00 90.88 99 ALA A N 1
ATOM 794 C CA . ALA A 1 99 ? 6.906 10.951 -1.817 1.00 90.88 99 ALA A CA 1
ATOM 795 C C . ALA A 1 99 ? 7.991 10.329 -2.701 1.00 90.88 99 ALA A C 1
ATOM 797 O O . ALA A 1 99 ? 7.853 9.218 -3.213 1.00 90.88 99 ALA A O 1
ATOM 798 N N . ARG A 1 100 ? 9.097 11.061 -2.845 1.00 92.19 100 ARG A N 1
ATOM 799 C CA . ARG A 1 100 ? 10.311 10.563 -3.495 1.00 92.19 100 ARG A CA 1
ATOM 800 C C . ARG A 1 100 ? 10.998 9.573 -2.567 1.00 92.19 100 ARG A C 1
ATOM 802 O O . ARG A 1 100 ? 11.226 9.895 -1.401 1.00 92.19 100 ARG A O 1
ATOM 809 N N . TYR A 1 101 ? 11.360 8.414 -3.095 1.00 90.50 101 TYR A N 1
ATOM 810 C CA . TYR A 1 101 ? 12.214 7.456 -2.411 1.00 90.50 101 TYR A CA 1
ATOM 811 C C . TYR A 1 101 ? 13.564 7.358 -3.123 1.00 90.50 101 TYR A C 1
ATOM 813 O O . TYR A 1 101 ? 13.623 7.289 -4.348 1.00 90.50 101 TYR A O 1
ATOM 821 N N . GLN A 1 102 ? 14.651 7.368 -2.356 1.00 87.44 102 GLN A N 1
ATOM 822 C CA . GLN A 1 102 ? 16.003 7.162 -2.866 1.00 87.44 102 GLN A CA 1
ATOM 823 C C . GLN A 1 102 ? 16.681 6.095 -2.002 1.00 87.44 102 GLN A C 1
ATOM 825 O O . GLN A 1 102 ? 16.886 6.329 -0.808 1.00 87.44 102 GLN A O 1
ATOM 830 N N . PRO A 1 103 ? 17.005 4.917 -2.559 1.00 81.25 103 PRO A N 1
ATOM 831 C CA . PRO A 1 103 ? 17.648 3.865 -1.790 1.00 81.25 103 PRO A CA 1
ATOM 832 C C . PRO A 1 103 ? 19.081 4.249 -1.409 1.00 81.25 103 PRO A C 1
ATOM 834 O O . PRO A 1 103 ? 19.867 4.675 -2.251 1.00 81.25 103 PRO A O 1
ATOM 837 N N . MET A 1 104 ? 19.432 4.049 -0.136 1.00 75.69 104 MET A N 1
ATOM 838 C CA . MET A 1 104 ? 20.772 4.346 0.399 1.00 75.69 104 MET A CA 1
ATOM 839 C C . MET A 1 104 ? 21.722 3.139 0.387 1.00 75.69 104 MET A C 1
ATOM 841 O O . MET A 1 104 ? 22.935 3.305 0.486 1.00 75.69 104 MET A O 1
ATOM 845 N N . MET A 1 105 ? 21.179 1.923 0.305 1.00 72.50 105 MET A N 1
ATOM 846 C CA . MET A 1 105 ? 21.919 0.658 0.374 1.00 72.50 105 MET A CA 1
ATOM 847 C C . MET A 1 105 ? 21.535 -0.247 -0.795 1.00 72.50 105 MET A C 1
ATOM 849 O O . MET A 1 105 ? 20.476 -0.069 -1.406 1.00 72.50 105 MET A O 1
ATOM 853 N N . ASP A 1 106 ? 22.369 -1.249 -1.078 1.00 77.44 106 ASP A N 1
ATOM 854 C CA . ASP A 1 106 ? 22.019 -2.274 -2.056 1.00 77.44 106 ASP A CA 1
ATOM 855 C C . ASP A 1 106 ? 20.775 -3.076 -1.629 1.00 77.44 106 ASP A C 1
ATOM 857 O O . ASP A 1 106 ? 20.353 -3.098 -0.468 1.00 77.44 106 ASP A O 1
ATOM 861 N N . LYS A 1 107 ? 20.143 -3.715 -2.612 1.00 74.44 107 LYS A N 1
ATOM 862 C CA . LYS A 1 107 ? 18.854 -4.396 -2.468 1.00 74.44 107 LYS A CA 1
ATOM 863 C C . LYS A 1 107 ? 18.864 -5.519 -1.428 1.00 74.44 107 LYS A C 1
ATOM 865 O O . LYS A 1 107 ? 17.911 -5.646 -0.660 1.00 74.44 107 LYS A O 1
ATOM 870 N N . ILE A 1 108 ? 19.938 -6.306 -1.385 1.00 80.25 108 ILE A N 1
ATOM 871 C CA . ILE A 1 108 ? 20.069 -7.443 -0.469 1.00 80.25 108 ILE A CA 1
ATOM 872 C C . ILE A 1 108 ? 20.166 -6.926 0.966 1.00 80.25 108 ILE A C 1
ATOM 874 O O . ILE A 1 108 ? 19.414 -7.365 1.839 1.00 80.25 108 ILE A O 1
ATOM 878 N N . MET A 1 109 ? 21.023 -5.930 1.200 1.00 77.81 109 MET A N 1
ATOM 879 C CA . MET A 1 109 ? 21.152 -5.282 2.504 1.00 77.81 109 MET A CA 1
ATOM 880 C C . MET A 1 109 ? 19.842 -4.625 2.952 1.00 77.81 109 MET A C 1
ATOM 882 O O . MET A 1 109 ? 19.465 -4.756 4.120 1.00 77.81 109 MET A O 1
ATOM 886 N N . ARG A 1 110 ? 19.114 -3.968 2.034 1.00 79.75 110 ARG A N 1
ATOM 887 C CA . ARG A 1 110 ? 17.810 -3.360 2.339 1.00 79.75 110 ARG A CA 1
ATOM 888 C C . ARG A 1 110 ? 16.815 -4.391 2.846 1.00 79.75 110 ARG A C 1
ATOM 890 O O . ARG A 1 110 ? 16.217 -4.137 3.887 1.00 79.75 110 ARG A O 1
ATOM 897 N N . LEU A 1 111 ? 16.659 -5.535 2.172 1.00 77.44 111 LEU A N 1
ATOM 898 C CA . LEU A 1 111 ? 15.715 -6.570 2.603 1.00 77.44 111 LEU A CA 1
ATOM 899 C C . LEU A 1 111 ? 16.145 -7.229 3.920 1.00 77.44 111 LEU A C 1
ATOM 901 O O . LEU A 1 111 ? 15.312 -7.375 4.813 1.00 77.44 111 LEU A O 1
ATOM 905 N N . HIS A 1 112 ? 17.434 -7.551 4.085 1.00 77.69 112 HIS A N 1
ATOM 906 C CA . HIS A 1 112 ? 17.953 -8.105 5.342 1.00 77.69 112 HIS A CA 1
ATOM 907 C C . HIS A 1 112 ? 17.689 -7.190 6.538 1.00 77.69 112 HIS A C 1
ATOM 909 O O . HIS A 1 112 ? 17.330 -7.663 7.616 1.00 77.69 112 HIS A O 1
ATOM 915 N N . ALA A 1 113 ? 17.795 -5.871 6.353 1.00 74.62 113 ALA A N 1
ATOM 916 C CA . ALA A 1 113 ? 17.453 -4.920 7.401 1.00 74.62 113 ALA A CA 1
ATOM 917 C C . ALA A 1 113 ? 15.970 -5.014 7.814 1.00 74.62 113 ALA A C 1
ATOM 919 O O . ALA A 1 113 ? 15.625 -4.646 8.939 1.00 74.62 113 ALA A O 1
ATOM 920 N N . GLN A 1 114 ? 15.079 -5.492 6.938 1.00 78.69 114 GLN A N 1
ATOM 921 C CA . GLN A 1 114 ? 13.645 -5.625 7.217 1.00 78.69 114 GLN A CA 1
ATOM 922 C C . GLN A 1 114 ? 13.248 -6.970 7.831 1.00 78.69 114 GLN A C 1
ATOM 924 O O . GLN A 1 114 ? 12.149 -7.062 8.380 1.00 78.69 114 GLN A O 1
ATOM 929 N N . THR A 1 115 ? 14.116 -7.986 7.802 1.00 78.00 115 THR A N 1
ATOM 930 C CA . THR A 1 115 ? 13.804 -9.337 8.298 1.00 78.00 115 THR A CA 1
ATOM 931 C C . THR A 1 115 ? 13.268 -9.316 9.731 1.00 78.00 115 THR A C 1
ATOM 933 O O . THR A 1 115 ? 12.244 -9.933 10.006 1.00 78.00 115 THR A O 1
ATOM 936 N N . ALA A 1 116 ? 13.852 -8.493 10.609 1.00 75.94 116 ALA A N 1
ATOM 937 C CA . ALA A 1 116 ? 13.395 -8.350 11.991 1.00 75.94 116 ALA A CA 1
ATOM 938 C C . ALA A 1 116 ? 11.926 -7.892 12.111 1.00 75.94 116 ALA A C 1
ATOM 940 O O . ALA A 1 116 ? 11.213 -8.348 12.997 1.00 75.94 116 ALA A O 1
ATOM 941 N N . MET A 1 117 ? 11.434 -7.011 11.230 1.00 78.62 117 MET A N 1
ATOM 942 C CA . MET A 1 117 ? 10.026 -6.573 11.250 1.00 78.62 117 MET A CA 1
ATOM 943 C C . MET A 1 117 ? 9.073 -7.709 10.864 1.00 78.62 117 MET A C 1
ATOM 945 O O . MET A 1 117 ? 7.985 -7.835 11.429 1.00 78.62 117 MET A O 1
ATOM 949 N N . ILE A 1 118 ? 9.493 -8.538 9.907 1.00 79.75 118 ILE A N 1
ATOM 950 C CA . ILE A 1 118 ? 8.721 -9.684 9.423 1.00 79.75 118 ILE A CA 1
ATOM 951 C C . ILE A 1 118 ? 8.700 -10.787 10.490 1.00 79.75 118 ILE A C 1
ATOM 953 O O . ILE A 1 118 ? 7.627 -11.290 10.831 1.00 79.75 118 ILE A O 1
ATOM 957 N N . GLU A 1 119 ? 9.863 -11.122 11.053 1.00 80.19 119 GLU A N 1
ATOM 958 C CA . GLU A 1 119 ? 10.034 -12.175 12.063 1.00 80.19 119 GLU A CA 1
ATOM 959 C C . GLU A 1 119 ? 9.357 -11.837 13.392 1.00 80.19 119 GLU A C 1
ATOM 961 O O . GLU A 1 119 ? 8.726 -12.703 13.995 1.00 80.19 119 GLU A O 1
ATOM 966 N N . ASN A 1 120 ? 9.387 -10.567 13.811 1.00 82.25 120 ASN A N 1
ATOM 967 C CA . ASN A 1 120 ? 8.701 -10.112 15.024 1.00 82.25 120 ASN A CA 1
ATOM 968 C C . ASN A 1 120 ? 7.165 -10.083 14.889 1.00 82.25 120 ASN A C 1
ATOM 970 O O . ASN A 1 120 ? 6.467 -9.712 15.832 1.00 82.25 120 ASN A O 1
ATOM 974 N N . GLY A 1 121 ? 6.620 -10.474 13.732 1.00 82.75 121 GLY A N 1
ATOM 975 C CA . GLY A 1 121 ? 5.185 -10.672 13.540 1.00 82.75 121 GLY A CA 1
ATOM 976 C C . GLY A 1 121 ? 4.378 -9.398 13.299 1.00 82.75 121 GLY A C 1
ATOM 977 O O . GLY A 1 121 ? 3.152 -9.471 13.325 1.00 82.75 121 GLY A O 1
ATOM 978 N N . PHE A 1 122 ? 5.034 -8.265 13.029 1.00 87.88 122 PHE A N 1
ATOM 979 C CA . PHE A 1 122 ? 4.364 -6.996 12.713 1.00 87.88 122 PHE A CA 1
ATOM 980 C C . PHE A 1 122 ? 3.818 -6.944 11.288 1.00 87.88 122 PHE A C 1
ATOM 982 O O . PHE A 1 122 ? 2.963 -6.119 10.992 1.00 87.88 122 PHE A O 1
ATOM 989 N N . VAL A 1 123 ? 4.301 -7.814 10.397 1.00 92.19 123 VAL A N 1
ATOM 990 C CA . VAL A 1 123 ? 3.828 -7.897 9.012 1.00 92.19 123 VAL A CA 1
ATOM 991 C C . VAL A 1 123 ? 2.734 -8.958 8.886 1.00 92.19 123 VAL A C 1
ATOM 993 O O . VAL A 1 123 ? 2.949 -10.149 9.153 1.00 92.19 123 VAL A O 1
ATOM 996 N N . HIS A 1 124 ? 1.565 -8.520 8.432 1.00 94.88 124 HIS A N 1
ATOM 997 C CA . HIS A 1 124 ? 0.363 -9.314 8.213 1.00 94.88 124 HIS A CA 1
ATOM 998 C C . HIS A 1 124 ? 0.089 -9.419 6.713 1.00 94.88 124 HIS A C 1
ATOM 1000 O O . HIS A 1 124 ? -0.047 -8.419 6.010 1.00 94.88 124 HIS A O 1
ATOM 1006 N N . ILE A 1 125 ? 0.028 -10.650 6.216 1.00 95.00 125 ILE A N 1
ATOM 1007 C CA . ILE A 1 125 ? -0.210 -10.988 4.809 1.00 95.00 125 ILE A CA 1
ATOM 1008 C C . ILE A 1 125 ? -1.573 -11.681 4.727 1.00 95.00 125 ILE A C 1
ATOM 1010 O O . ILE A 1 125 ? -1.850 -12.511 5.592 1.00 95.00 125 ILE A O 1
ATOM 1014 N N . PRO A 1 126 ? -2.423 -11.406 3.726 1.00 96.12 126 PRO A N 1
ATOM 1015 C CA . PRO A 1 126 ? -3.725 -12.051 3.654 1.00 96.12 126 PRO A CA 1
ATOM 1016 C C . PRO A 1 126 ? -3.572 -13.570 3.525 1.00 96.12 126 PRO A C 1
ATOM 1018 O O . PRO A 1 126 ? -2.575 -14.084 2.999 1.00 96.12 126 PRO A O 1
ATOM 1021 N N . GLU A 1 127 ? -4.558 -14.303 4.025 1.00 95.94 127 GLU A N 1
ATOM 1022 C CA . GLU A 1 127 ? -4.650 -15.751 3.827 1.00 95.94 127 GLU A CA 1
ATOM 1023 C C . GLU A 1 127 ? -4.914 -16.100 2.365 1.00 95.94 127 GLU A C 1
ATOM 1025 O O . GLU A 1 127 ? -4.318 -17.037 1.834 1.00 95.94 127 GLU A O 1
ATOM 1030 N N . THR A 1 128 ? -5.762 -15.312 1.699 1.00 94.38 128 THR A N 1
ATOM 1031 C CA . THR A 1 128 ? -6.135 -15.517 0.301 1.00 94.38 128 THR A CA 1
ATOM 1032 C C . THR A 1 128 ? -6.107 -14.198 -0.465 1.00 94.38 128 THR A C 1
ATOM 1034 O O . THR A 1 128 ? -6.630 -13.186 -0.010 1.00 94.38 128 THR A O 1
ATOM 1037 N N . ALA A 1 129 ? -5.469 -14.201 -1.635 1.00 95.62 129 ALA A N 1
ATOM 1038 C CA . ALA A 1 129 ? -5.625 -13.167 -2.654 1.00 95.62 129 ALA A CA 1
ATOM 1039 C C . ALA A 1 129 ? -5.144 -13.712 -4.012 1.00 95.62 129 ALA A C 1
ATOM 1041 O O . ALA A 1 129 ? -4.249 -14.563 -4.034 1.00 95.62 129 ALA A O 1
ATOM 1042 N N . PRO A 1 130 ? -5.663 -13.218 -5.150 1.00 96.50 130 PRO A N 1
ATOM 1043 C CA . PRO A 1 130 ? -5.259 -13.707 -6.472 1.00 96.50 130 PRO A CA 1
ATOM 1044 C C . PRO A 1 130 ? -3.761 -13.530 -6.779 1.00 96.50 130 PRO A C 1
ATOM 1046 O O . PRO A 1 130 ? -3.165 -14.369 -7.441 1.00 96.50 130 PRO A O 1
ATOM 1049 N N . TRP A 1 131 ? -3.145 -12.460 -6.269 1.00 96.19 131 TRP A N 1
ATOM 1050 C CA . TRP A 1 131 ? -1.726 -12.119 -6.465 1.00 96.19 131 TRP A CA 1
ATOM 1051 C C . TRP A 1 131 ? -0.782 -12.792 -5.452 1.00 96.19 131 TRP A C 1
ATOM 1053 O O . TRP A 1 131 ? 0.439 -12.720 -5.577 1.00 96.19 131 TRP A O 1
ATOM 1063 N N . LEU A 1 132 ? -1.330 -13.439 -4.421 1.00 96.44 132 LEU A N 1
ATOM 1064 C CA . LEU A 1 132 ? -0.582 -13.836 -3.229 1.00 96.44 132 LEU A CA 1
ATOM 1065 C C . LEU A 1 132 ? 0.457 -14.925 -3.492 1.00 96.44 132 LEU A C 1
ATOM 1067 O O . LEU A 1 132 ? 1.556 -14.867 -2.946 1.00 96.44 132 LEU A O 1
ATOM 1071 N N . ALA A 1 133 ? 0.109 -15.927 -4.300 1.00 96.19 133 ALA A N 1
ATOM 1072 C CA . ALA A 1 133 ? 1.004 -17.044 -4.585 1.00 96.19 133 ALA A CA 1
ATOM 1073 C C . ALA A 1 133 ? 2.271 -16.573 -5.315 1.00 96.19 133 ALA A C 1
ATOM 1075 O O . ALA A 1 133 ? 3.377 -16.936 -4.921 1.00 96.19 133 ALA A O 1
ATOM 1076 N N . GLU A 1 134 ? 2.109 -15.716 -6.326 1.00 95.25 134 GLU A N 1
ATOM 1077 C CA . GLU A 1 134 ? 3.224 -15.137 -7.081 1.00 95.25 134 GLU A CA 1
ATOM 1078 C C . GLU A 1 134 ? 4.076 -14.210 -6.211 1.00 95.25 134 GLU A C 1
ATOM 1080 O O . GLU A 1 134 ?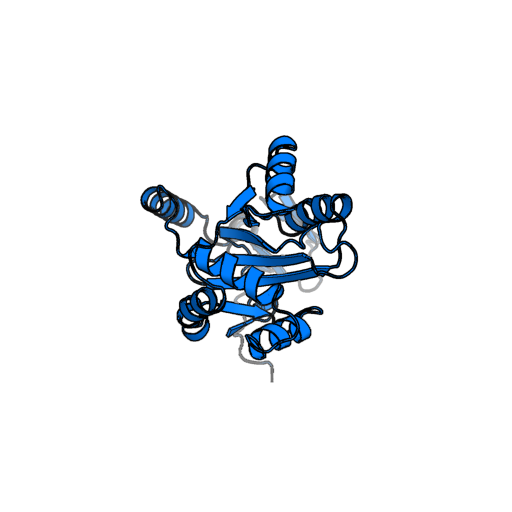 5.302 -14.293 -6.246 1.00 95.25 134 GLU A O 1
ATOM 1085 N N . TYR A 1 135 ? 3.433 -13.375 -5.390 1.00 96.00 135 TYR A N 1
ATOM 1086 C CA . TYR A 1 135 ? 4.117 -12.504 -4.437 1.00 96.00 135 TYR A CA 1
ATOM 1087 C C . TYR A 1 135 ? 4.995 -13.300 -3.466 1.00 96.00 135 TYR A C 1
ATOM 1089 O O . TYR A 1 135 ? 6.188 -13.036 -3.334 1.00 96.00 135 TYR A O 1
ATOM 1097 N N . LEU A 1 136 ? 4.432 -14.316 -2.806 1.00 94.94 136 LEU A N 1
ATOM 1098 C CA . LEU A 1 136 ? 5.175 -15.136 -1.848 1.00 94.94 136 LEU A CA 1
ATOM 1099 C C . LEU A 1 136 ? 6.296 -15.921 -2.514 1.00 94.94 136 LEU A C 1
ATOM 1101 O O . LEU A 1 136 ? 7.381 -16.013 -1.945 1.00 94.94 136 LEU A O 1
ATOM 1105 N N . HIS A 1 137 ? 6.040 -16.475 -3.701 1.00 94.69 137 HIS A N 1
ATOM 1106 C CA . HIS A 1 137 ? 7.067 -17.176 -4.452 1.00 94.69 137 HIS A CA 1
ATOM 1107 C C . HIS A 1 137 ? 8.275 -16.262 -4.667 1.00 94.69 137 HIS A C 1
ATOM 1109 O O . HIS A 1 137 ? 9.373 -16.626 -4.254 1.00 94.69 137 HIS A O 1
ATOM 1115 N N . GLU A 1 138 ? 8.057 -15.049 -5.185 1.00 94.00 138 GLU A N 1
ATOM 1116 C CA . GLU A 1 138 ? 9.119 -14.068 -5.426 1.00 94.00 138 GLU A CA 1
ATOM 1117 C C . GLU A 1 138 ? 9.874 -13.687 -4.141 1.00 94.00 138 GLU A C 1
ATOM 1119 O O . GLU A 1 138 ? 11.104 -13.737 -4.114 1.00 94.00 138 GLU A O 1
ATOM 1124 N N . MET A 1 139 ? 9.151 -13.427 -3.044 1.00 91.44 139 MET A N 1
ATOM 1125 C CA . MET A 1 139 ? 9.752 -13.134 -1.734 1.00 91.44 139 MET A CA 1
ATOM 1126 C C . MET A 1 139 ? 10.634 -14.279 -1.207 1.00 91.44 139 MET A C 1
ATOM 1128 O O . MET A 1 139 ? 11.624 -14.018 -0.531 1.00 91.44 139 MET A O 1
ATOM 1132 N N . THR A 1 140 ? 10.286 -15.540 -1.491 1.00 90.50 140 THR A N 1
ATOM 1133 C CA . THR A 1 140 ? 11.031 -16.716 -0.993 1.00 90.50 140 THR A CA 1
ATOM 1134 C C . THR A 1 140 ? 12.235 -17.109 -1.844 1.00 90.50 140 THR A C 1
ATOM 1136 O O . THR A 1 140 ? 13.176 -17.693 -1.313 1.00 90.50 140 THR A O 1
ATOM 1139 N N . VAL A 1 141 ? 12.220 -16.820 -3.150 1.00 92.81 141 VAL A N 1
ATOM 1140 C CA . VAL A 1 141 ? 13.326 -17.183 -4.058 1.00 92.81 141 VAL A CA 1
ATOM 1141 C C . VAL A 1 141 ? 14.396 -16.097 -4.163 1.00 92.81 141 VAL A C 1
ATOM 1143 O O . VAL A 1 141 ? 15.495 -16.362 -4.654 1.00 92.81 141 VAL A O 1
ATOM 1146 N N . PHE A 1 142 ? 14.101 -14.879 -3.710 1.00 87.44 142 PHE A N 1
ATOM 1147 C CA . PHE A 1 142 ? 15.063 -13.784 -3.641 1.00 87.44 142 PHE A CA 1
ATOM 1148 C C . PHE A 1 142 ? 16.295 -14.160 -2.782 1.00 87.44 142 PHE A C 1
ATOM 1150 O O . PHE A 1 142 ? 16.131 -14.784 -1.733 1.00 87.44 142 PHE A O 1
ATOM 1157 N N . PRO A 1 143 ? 17.537 -13.800 -3.177 1.00 88.12 143 PRO A N 1
ATOM 1158 C CA . PRO A 1 143 ? 17.923 -12.958 -4.319 1.00 88.12 143 PRO A CA 1
ATOM 1159 C C . PRO A 1 143 ? 18.127 -13.715 -5.640 1.00 88.12 143 PRO A C 1
ATOM 1161 O O . PRO A 1 143 ? 18.534 -13.119 -6.628 1.00 88.12 143 PRO A O 1
ATOM 1164 N N . ASN A 1 144 ? 17.864 -15.021 -5.673 1.00 88.94 144 ASN A N 1
ATOM 1165 C CA . ASN A 1 144 ? 18.189 -15.883 -6.815 1.00 88.94 144 ASN A CA 1
ATOM 1166 C C . ASN A 1 144 ? 17.025 -16.044 -7.811 1.00 88.94 144 ASN A C 1
ATOM 1168 O O . ASN A 1 144 ? 17.119 -16.821 -8.762 1.00 88.94 144 ASN A O 1
ATOM 1172 N N . GLY A 1 145 ? 15.908 -15.353 -7.573 1.00 86.31 145 GLY A N 1
ATOM 1173 C CA . GLY A 1 145 ? 14.749 -15.341 -8.455 1.00 86.31 145 GLY A CA 1
ATOM 1174 C C . GLY A 1 145 ? 15.027 -14.631 -9.779 1.00 86.31 145 GLY A C 1
ATOM 1175 O O . GLY A 1 145 ? 15.877 -13.754 -9.870 1.00 86.31 145 GLY A O 1
ATOM 1176 N N . LYS A 1 146 ? 14.258 -14.978 -10.816 1.00 86.88 146 LYS A N 1
ATOM 1177 C CA . LYS A 1 146 ? 14.290 -14.267 -12.108 1.00 86.88 146 LYS A CA 1
ATOM 1178 C C . LYS A 1 146 ? 13.794 -12.821 -11.995 1.00 86.88 146 LYS A C 1
ATOM 1180 O O . LYS A 1 146 ? 14.159 -11.977 -12.806 1.00 86.88 146 LYS A O 1
ATOM 1185 N N . HIS A 1 147 ? 12.900 -12.590 -11.044 1.00 87.38 147 HIS A N 1
ATOM 1186 C CA . HIS A 1 147 ? 12.238 -11.323 -10.808 1.00 87.38 147 HIS A CA 1
ATOM 1187 C C . HIS A 1 147 ? 12.389 -10.949 -9.346 1.00 87.38 147 HIS A C 1
ATOM 1189 O O . HIS A 1 147 ? 12.449 -11.828 -8.483 1.00 87.38 147 HIS A O 1
ATOM 1195 N N . ASP A 1 148 ? 12.434 -9.653 -9.098 1.00 89.25 148 ASP A N 1
ATOM 1196 C CA . ASP A 1 148 ? 12.673 -9.098 -7.780 1.00 89.25 148 ASP A CA 1
ATOM 1197 C C . ASP A 1 148 ? 11.945 -7.751 -7.570 1.00 89.25 148 ASP A C 1
ATOM 1199 O O . ASP A 1 148 ? 12.166 -7.087 -6.555 1.00 89.25 148 ASP A O 1
ATOM 1203 N N . ASP A 1 149 ? 11.055 -7.374 -8.494 1.00 90.69 149 ASP A N 1
ATOM 1204 C CA . ASP A 1 149 ? 10.293 -6.118 -8.508 1.00 90.69 149 ASP A CA 1
ATOM 1205 C C . ASP A 1 149 ? 9.346 -6.013 -7.284 1.00 90.69 149 ASP A C 1
ATOM 1207 O O . ASP A 1 149 ? 9.197 -4.973 -6.636 1.00 90.69 149 ASP A O 1
ATOM 1211 N N . GLN A 1 150 ? 8.704 -7.127 -6.896 1.00 94.00 150 GLN A N 1
ATOM 1212 C CA . GLN A 1 150 ? 7.824 -7.180 -5.718 1.00 94.00 150 GLN A CA 1
ATOM 1213 C C . GLN A 1 150 ? 8.613 -7.098 -4.415 1.00 94.00 150 GLN A C 1
ATOM 1215 O O . GLN A 1 150 ? 8.151 -6.490 -3.444 1.00 94.00 150 GLN A O 1
ATOM 1220 N N . VAL A 1 151 ? 9.815 -7.674 -4.404 1.00 92.00 151 VAL A N 1
ATOM 1221 C CA . VAL A 1 151 ? 10.734 -7.564 -3.269 1.00 92.00 151 VAL A CA 1
ATOM 1222 C C . VAL A 1 151 ? 11.212 -6.122 -3.109 1.00 92.00 151 VAL A C 1
ATOM 1224 O O . VAL A 1 151 ? 11.234 -5.623 -1.984 1.00 92.00 151 VAL A O 1
ATOM 1227 N N . ASP A 1 152 ? 11.532 -5.436 -4.210 1.00 90.38 152 ASP A N 1
ATOM 1228 C CA . ASP A 1 152 ? 11.940 -4.027 -4.193 1.00 90.38 152 ASP A CA 1
ATOM 1229 C C . ASP A 1 152 ? 10.838 -3.119 -3.661 1.00 90.38 152 ASP A C 1
ATOM 1231 O O . ASP A 1 152 ? 11.070 -2.352 -2.724 1.00 90.38 152 ASP A O 1
ATOM 1235 N N . SER A 1 153 ? 9.621 -3.264 -4.189 1.00 94.25 153 SER A N 1
ATOM 1236 C CA . SER A 1 153 ? 8.458 -2.504 -3.729 1.00 94.25 153 SER A CA 1
ATOM 1237 C C . SER A 1 153 ? 8.213 -2.681 -2.220 1.00 94.25 153 SER A C 1
ATOM 1239 O O . SER A 1 153 ? 7.999 -1.695 -1.504 1.00 94.25 153 SER A O 1
ATOM 1241 N N . THR A 1 154 ? 8.311 -3.911 -1.703 1.00 94.12 154 THR A N 1
ATOM 1242 C CA . THR A 1 154 ? 8.163 -4.208 -0.268 1.00 94.12 154 THR A CA 1
ATOM 1243 C C . THR A 1 154 ? 9.306 -3.634 0.567 1.00 94.12 154 THR A C 1
ATOM 1245 O O . THR A 1 154 ? 9.063 -3.005 1.599 1.00 94.12 154 THR A O 1
ATOM 1248 N N . ALA A 1 155 ? 10.555 -3.825 0.138 1.00 91.12 155 ALA A N 1
ATOM 1249 C CA . ALA A 1 155 ? 11.723 -3.322 0.854 1.00 91.12 155 ALA A CA 1
ATOM 1250 C C . ALA A 1 155 ? 11.708 -1.789 0.936 1.00 91.12 155 ALA A C 1
ATOM 1252 O O . ALA A 1 155 ? 11.969 -1.242 2.005 1.00 91.12 155 ALA A O 1
ATOM 1253 N N . GLN A 1 156 ? 11.330 -1.114 -0.155 1.00 92.81 156 GLN A N 1
ATOM 1254 C CA . GLN A 1 156 ? 11.148 0.337 -0.216 1.00 92.81 156 GLN A CA 1
ATOM 1255 C C . GLN A 1 156 ? 10.143 0.834 0.832 1.00 92.81 156 GLN A C 1
ATOM 1257 O O . GLN A 1 156 ? 10.442 1.772 1.569 1.00 92.81 156 GLN A O 1
ATOM 1262 N N . PHE A 1 157 ? 8.972 0.197 0.939 1.00 93.75 157 PHE A N 1
ATOM 1263 C CA . PHE A 1 157 ? 7.968 0.565 1.942 1.00 93.75 157 PHE A CA 1
ATOM 1264 C C . PHE A 1 157 ? 8.503 0.424 3.373 1.00 93.75 157 PHE A C 1
ATOM 1266 O O . PHE A 1 157 ? 8.388 1.346 4.181 1.00 93.75 157 PHE A O 1
ATOM 1273 N N . LEU A 1 158 ? 9.091 -0.732 3.688 1.00 90.88 158 LEU A N 1
ATOM 1274 C CA . LEU A 1 158 ? 9.561 -1.038 5.039 1.00 90.88 158 LEU A CA 1
ATOM 1275 C C . LEU A 1 158 ? 10.742 -0.148 5.454 1.00 90.88 158 LEU A C 1
ATOM 1277 O O . LEU A 1 158 ? 10.844 0.249 6.614 1.00 90.88 158 LEU A O 1
ATOM 1281 N N . ASP A 1 159 ? 11.610 0.200 4.507 1.00 89.06 159 ASP A N 1
ATOM 1282 C CA . ASP A 1 159 ? 12.705 1.145 4.713 1.00 89.06 159 ASP A CA 1
ATOM 1283 C C . ASP A 1 159 ? 12.190 2.575 4.945 1.00 89.06 159 ASP A C 1
ATOM 1285 O O . ASP A 1 159 ? 12.574 3.232 5.915 1.00 89.06 159 ASP A O 1
ATOM 1289 N N . TRP A 1 160 ? 11.234 3.028 4.127 1.00 89.38 160 TRP A N 1
ATOM 1290 C CA . TRP A 1 160 ? 10.584 4.326 4.310 1.00 89.38 160 TRP A CA 1
ATOM 1291 C C . TRP A 1 160 ? 9.909 4.445 5.682 1.00 89.38 160 TRP A C 1
ATOM 1293 O O . TRP A 1 160 ? 10.062 5.463 6.354 1.00 89.38 160 TRP A O 1
ATOM 1303 N N . LEU A 1 161 ? 9.236 3.386 6.143 1.00 87.44 161 LEU A N 1
ATOM 1304 C CA . LEU A 1 161 ? 8.551 3.366 7.437 1.00 87.44 161 LEU A CA 1
ATOM 1305 C C . LEU A 1 161 ? 9.501 3.593 8.625 1.00 87.44 161 LEU A C 1
ATOM 1307 O O . LEU A 1 161 ? 9.105 4.174 9.634 1.00 87.44 161 LEU A O 1
ATOM 1311 N N . LYS A 1 162 ? 10.754 3.139 8.521 1.00 80.06 162 LYS A N 1
ATOM 1312 C CA . LYS A 1 162 ? 11.764 3.319 9.575 1.00 80.06 162 LYS A CA 1
ATOM 1313 C C . LYS A 1 162 ? 12.282 4.745 9.670 1.00 80.06 162 LYS A C 1
ATOM 1315 O O . LYS A 1 162 ? 12.862 5.105 10.694 1.00 80.06 162 LYS A O 1
ATOM 1320 N N . THR A 1 163 ? 12.105 5.542 8.622 1.00 70.94 163 THR A N 1
ATOM 1321 C CA . THR A 1 163 ? 12.544 6.932 8.628 1.00 70.94 163 THR A CA 1
ATOM 1322 C C . THR A 1 163 ? 11.583 7.735 9.508 1.00 70.94 163 THR A C 1
ATOM 1324 O O . THR A 1 163 ? 10.400 7.834 9.175 1.00 70.94 163 THR A O 1
ATOM 1327 N N . PRO A 1 164 ? 12.039 8.313 10.638 1.00 59.06 164 PRO A N 1
ATOM 1328 C CA . PRO A 1 164 ? 11.155 9.048 11.530 1.00 59.06 164 PRO A CA 1
ATOM 1329 C C . PRO A 1 164 ? 10.533 10.223 10.783 1.00 59.06 164 PRO A C 1
ATOM 1331 O O . PRO A 1 164 ? 11.244 11.067 10.233 1.00 59.06 164 PRO A O 1
ATOM 1334 N N . MET A 1 165 ? 9.203 10.298 10.776 1.00 60.62 165 MET A N 1
ATOM 1335 C CA . MET A 1 165 ? 8.518 11.445 10.197 1.00 60.62 165 MET A CA 1
ATOM 1336 C C . MET A 1 165 ? 8.939 12.711 10.966 1.00 60.62 165 MET A C 1
ATOM 13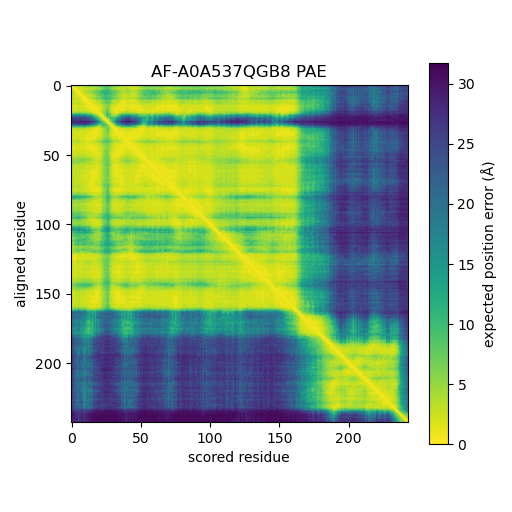38 O O . MET A 1 165 ? 8.917 12.703 12.207 1.00 60.62 165 MET A O 1
ATOM 1342 N N . PRO A 1 166 ? 9.309 13.812 10.282 1.00 55.00 166 PRO A N 1
ATOM 1343 C CA . PRO A 1 166 ? 9.495 15.091 10.950 1.00 55.00 166 PRO A CA 1
ATOM 1344 C C . PRO A 1 166 ? 8.243 15.399 11.777 1.00 55.00 166 PRO A C 1
ATOM 1346 O O . PRO A 1 166 ? 7.124 15.230 11.297 1.00 55.00 166 PRO A O 1
ATOM 1349 N N . CYS A 1 167 ? 8.431 15.804 13.033 1.00 59.38 167 CYS A N 1
ATOM 1350 C CA . CYS A 1 167 ? 7.345 16.071 13.982 1.00 59.38 167 CYS A CA 1
ATOM 1351 C C . CYS A 1 167 ? 6.568 14.837 14.489 1.00 59.38 167 CYS A C 1
ATOM 1353 O O . CYS A 1 167 ? 5.472 15.013 15.023 1.00 59.38 167 CYS A O 1
ATOM 1355 N N . TRP A 1 168 ? 7.128 13.618 14.422 1.00 64.06 168 TRP A N 1
ATOM 1356 C CA . TRP A 1 168 ? 6.521 12.400 14.998 1.00 64.06 168 TRP A CA 1
ATOM 1357 C C . TRP A 1 168 ? 5.965 12.601 16.417 1.00 64.06 168 TRP A C 1
ATOM 1359 O O . TRP A 1 168 ? 4.855 12.176 16.722 1.00 64.06 168 TRP A O 1
ATOM 1369 N N . GLY A 1 169 ? 6.698 13.325 17.271 1.00 67.81 169 GLY A N 1
ATOM 1370 C CA . GLY A 1 169 ? 6.247 13.647 18.626 1.00 67.81 169 GLY A CA 1
ATOM 1371 C C . GLY A 1 169 ? 4.943 14.452 18.668 1.00 67.81 169 GLY A C 1
ATOM 1372 O O . GLY A 1 169 ? 4.091 14.177 19.505 1.00 67.81 169 GLY A O 1
ATOM 1373 N N . ILE A 1 170 ? 4.749 15.405 17.750 1.00 75.00 170 ILE A N 1
ATOM 1374 C CA . ILE A 1 170 ? 3.501 16.177 17.645 1.00 75.00 170 ILE A CA 1
ATOM 1375 C C . ILE A 1 170 ? 2.381 15.271 17.127 1.00 75.00 170 ILE A C 1
ATOM 1377 O O . ILE A 1 170 ? 1.313 15.228 17.731 1.00 75.00 170 ILE A O 1
ATOM 1381 N N . TYR A 1 171 ? 2.646 14.504 16.064 1.00 71.50 171 TYR A N 1
ATOM 1382 C CA . TYR A 1 171 ? 1.677 13.571 15.486 1.00 71.50 171 TYR A CA 1
ATOM 1383 C C . TYR A 1 171 ? 1.156 12.562 16.519 1.00 71.50 171 TYR A C 1
ATOM 1385 O O . TYR A 1 171 ? -0.053 12.423 16.678 1.00 71.50 171 TYR A O 1
ATOM 1393 N N . GLU A 1 172 ? 2.043 11.910 17.274 1.00 70.19 172 GLU A N 1
ATOM 1394 C CA . GLU A 1 172 ? 1.660 10.935 18.304 1.00 70.19 172 GLU A CA 1
ATOM 1395 C C . GLU A 1 172 ? 0.845 11.561 19.438 1.00 70.19 172 GLU A C 1
ATOM 1397 O O . GLU A 1 172 ? -0.114 10.957 19.925 1.00 70.19 172 GLU A O 1
ATOM 1402 N N . LEU A 1 173 ? 1.184 12.784 19.859 1.00 77.25 173 LEU A N 1
ATOM 1403 C CA . LEU A 1 173 ? 0.393 13.500 20.859 1.00 77.25 173 LEU A CA 1
ATOM 1404 C C . LEU A 1 173 ? -1.017 13.787 20.336 1.00 77.25 173 LEU A C 1
ATOM 1406 O O . LEU A 1 173 ? -1.991 13.508 21.039 1.00 77.25 173 LEU A O 1
ATOM 1410 N N . THR A 1 174 ? -1.136 14.280 19.102 1.00 79.69 174 THR A N 1
ATOM 1411 C CA . THR A 1 174 ? -2.430 14.552 18.468 1.00 79.69 174 THR A CA 1
ATOM 1412 C C . THR A 1 174 ? -3.233 13.269 18.247 1.00 79.69 174 THR A C 1
ATOM 1414 O O . THR A 1 174 ? -4.421 13.242 18.561 1.00 79.69 174 THR A O 1
ATOM 1417 N N . ARG A 1 175 ? -2.601 12.177 17.798 1.00 77.94 175 ARG A N 1
ATOM 1418 C CA . ARG A 1 175 ? -3.236 10.861 17.617 1.00 77.94 175 ARG A CA 1
ATOM 1419 C C . ARG A 1 175 ? -3.811 10.339 18.931 1.00 77.94 175 ARG A C 1
ATOM 1421 O O . ARG A 1 175 ? -4.989 10.000 18.989 1.00 77.94 175 ARG A O 1
ATOM 1428 N N . ARG A 1 176 ? -3.021 10.361 20.012 1.00 76.44 176 ARG A N 1
ATOM 1429 C CA . ARG A 1 176 ? -3.471 9.949 21.354 1.00 76.44 176 ARG A CA 1
ATOM 1430 C C . ARG A 1 176 ? -4.613 10.815 21.880 1.00 76.44 176 ARG A C 1
ATOM 1432 O O . ARG A 1 176 ? -5.486 10.312 22.580 1.00 76.44 176 ARG A O 1
ATOM 1439 N N . GLN A 1 177 ? -4.608 12.114 21.587 1.00 80.19 177 GLN A N 1
ATOM 1440 C CA . GLN A 1 177 ? -5.717 13.003 21.943 1.00 80.19 177 GLN A CA 1
ATOM 1441 C C . GLN A 1 177 ? -6.977 12.673 21.137 1.00 80.19 177 GLN A C 1
ATOM 1443 O O . GLN A 1 177 ? -8.046 12.556 21.724 1.00 80.19 177 GLN A O 1
ATOM 1448 N N . ALA A 1 178 ? -6.853 12.453 19.826 1.00 74.62 178 ALA A N 1
ATOM 1449 C CA . ALA A 1 178 ? -7.970 12.072 18.967 1.00 74.62 178 ALA A CA 1
ATOM 1450 C C . ALA A 1 178 ? -8.572 10.716 19.369 1.00 74.62 178 ALA A C 1
ATOM 1452 O O . ALA A 1 178 ? -9.789 10.578 19.395 1.00 74.62 178 ALA A O 1
ATOM 1453 N N . GLU A 1 179 ? -7.750 9.733 19.749 1.00 73.44 179 GLU A N 1
ATOM 1454 C CA . GLU A 1 179 ? -8.225 8.449 20.284 1.00 73.44 179 GLU A CA 1
ATOM 1455 C C . GLU A 1 179 ? -9.001 8.613 21.593 1.00 73.44 179 GLU A C 1
ATOM 1457 O O . GLU A 1 179 ? -10.041 7.986 21.754 1.00 73.44 179 GLU A O 1
ATOM 1462 N N . LYS A 1 180 ? -8.556 9.495 22.498 1.00 76.88 180 LYS A N 1
ATOM 1463 C CA . LYS A 1 180 ? -9.304 9.827 23.725 1.00 76.88 180 LYS A CA 1
ATOM 1464 C C . LYS A 1 180 ? -10.628 10.539 23.450 1.00 76.88 180 LYS A C 1
ATOM 1466 O O . LYS A 1 180 ? -11.520 10.490 24.288 1.00 76.88 180 LYS A O 1
ATOM 1471 N N . LEU A 1 181 ? -10.724 11.231 22.317 1.00 77.06 181 LEU A N 1
ATOM 1472 C CA . LEU A 1 181 ? -11.922 11.942 21.878 1.00 77.06 181 LEU A CA 1
ATOM 1473 C C . LEU A 1 181 ? -12.846 11.074 21.017 1.00 77.06 181 LEU A C 1
ATOM 1475 O O . LEU A 1 181 ? -13.959 11.513 20.727 1.00 77.06 181 LEU A O 1
ATOM 1479 N N . LYS A 1 182 ? -12.424 9.869 20.595 1.00 69.69 182 LYS A N 1
ATOM 1480 C CA . LYS A 1 182 ? -13.315 8.958 19.873 1.00 69.69 182 LYS A CA 1
ATOM 1481 C C . LYS A 1 182 ? -14.486 8.614 20.793 1.00 69.69 182 LYS A C 1
ATOM 1483 O O . LYS A 1 182 ? -14.245 8.150 21.911 1.00 69.69 182 LYS A O 1
ATOM 1488 N N . PRO A 1 183 ? -15.735 8.832 20.349 1.00 66.81 183 PRO A N 1
ATOM 1489 C CA . PRO A 1 183 ? -16.876 8.390 21.125 1.00 66.81 183 PRO A CA 1
ATOM 1490 C C . PRO A 1 183 ? -16.768 6.870 21.324 1.00 66.81 183 PRO A C 1
ATOM 1492 O O . PRO A 1 183 ? -16.262 6.176 20.432 1.00 66.81 183 PRO A O 1
ATOM 1495 N N . PRO A 1 184 ? -17.191 6.344 22.486 1.00 71.00 184 PRO A N 1
ATOM 1496 C CA . PRO A 1 184 ? -17.253 4.905 22.685 1.00 71.00 184 PRO A CA 1
ATOM 1497 C C . PRO A 1 184 ? -18.087 4.273 21.567 1.00 71.00 184 PRO A C 1
ATOM 1499 O O . PRO A 1 184 ? -19.012 4.901 21.043 1.00 71.00 184 PRO A O 1
ATOM 1502 N N . ALA A 1 185 ? -17.746 3.038 21.192 1.00 67.38 185 ALA A N 1
ATOM 1503 C CA . ALA A 1 185 ? -18.554 2.292 20.238 1.00 67.38 185 ALA A CA 1
ATOM 1504 C C . ALA A 1 185 ? -20.019 2.285 20.722 1.00 67.38 185 ALA A C 1
ATOM 1506 O O . ALA A 1 185 ? -20.251 2.099 21.922 1.00 67.38 185 ALA A O 1
ATOM 1507 N N . PRO A 1 186 ? -20.997 2.532 19.832 1.00 67.88 186 PRO A N 1
ATOM 1508 C CA . PRO A 1 186 ? -22.396 2.561 20.225 1.00 67.88 186 PRO A CA 1
ATOM 1509 C C . PRO A 1 186 ? -22.778 1.210 20.831 1.00 67.88 186 PRO A C 1
ATOM 1511 O O . PRO A 1 186 ? -22.606 0.167 20.202 1.00 67.88 186 PRO A O 1
ATOM 1514 N N . VAL A 1 187 ? -23.277 1.235 22.065 1.00 79.19 187 VAL A N 1
ATOM 1515 C CA . VAL A 1 187 ? -23.803 0.043 22.731 1.00 79.19 187 VAL A CA 1
ATOM 1516 C C . VAL A 1 187 ? -25.198 -0.209 22.176 1.00 79.19 187 VAL A C 1
ATOM 1518 O O . VAL A 1 187 ? -26.066 0.665 22.258 1.00 79.19 187 VAL A O 1
ATOM 1521 N N . TYR A 1 188 ? -25.402 -1.387 21.597 1.00 82.88 188 TYR A N 1
ATOM 1522 C CA . TYR A 1 188 ? -26.707 -1.833 21.129 1.00 82.88 188 TYR A CA 1
ATOM 1523 C C . TYR A 1 188 ? -27.400 -2.658 22.214 1.00 82.88 188 TYR A C 1
ATOM 1525 O O . TYR A 1 188 ? -26.759 -3.376 22.977 1.00 82.88 188 TYR A O 1
ATOM 1533 N N . VAL A 1 189 ? -28.718 -2.515 22.317 1.00 86.94 189 VAL A N 1
ATOM 1534 C CA . VAL A 1 189 ? -29.566 -3.273 23.239 1.00 86.94 189 VAL A CA 1
ATOM 1535 C C . VAL A 1 189 ? -30.754 -3.854 22.490 1.00 86.94 189 VAL A C 1
ATOM 1537 O O . VAL A 1 189 ? -31.287 -3.240 21.562 1.00 86.94 189 VAL A O 1
ATOM 1540 N N . ARG A 1 190 ? -31.191 -5.034 22.930 1.00 90.00 190 ARG A N 1
ATOM 1541 C CA . ARG A 1 190 ? -32.378 -5.707 22.405 1.00 90.00 190 ARG A CA 1
ATOM 1542 C C . ARG A 1 190 ? -33.600 -5.328 23.234 1.00 90.00 190 ARG A C 1
ATOM 1544 O O . ARG A 1 190 ? -33.615 -5.502 24.455 1.00 90.00 190 ARG A O 1
ATOM 1551 N N . LEU A 1 191 ? -34.624 -4.815 22.563 1.00 88.69 191 LEU A N 1
ATOM 1552 C CA . LEU A 1 191 ? -35.911 -4.479 23.158 1.00 88.69 191 LEU A CA 1
ATOM 1553 C C . LEU A 1 191 ? -37.017 -5.352 22.577 1.00 88.69 191 LEU A C 1
ATOM 1555 O O . LEU A 1 191 ? -37.054 -5.581 21.371 1.00 88.69 191 LEU A O 1
ATOM 1559 N N . GLU A 1 192 ? -37.940 -5.772 23.434 1.00 90.31 192 GLU A N 1
ATOM 1560 C CA . GLU A 1 192 ? -39.208 -6.370 23.034 1.00 90.31 192 GLU A CA 1
ATOM 1561 C C . GLU A 1 192 ? -40.277 -5.278 22.893 1.00 90.31 192 GLU A C 1
ATOM 1563 O O . GLU A 1 192 ? -40.531 -4.498 23.821 1.00 90.31 192 GLU A O 1
ATOM 1568 N N . ALA A 1 193 ? -40.912 -5.237 21.722 1.00 88.69 193 ALA A N 1
ATOM 1569 C CA . ALA A 1 193 ? -41.996 -4.326 21.408 1.00 88.69 193 ALA A CA 1
ATOM 1570 C C . ALA A 1 193 ? -43.327 -4.768 22.044 1.00 88.69 193 ALA A C 1
ATOM 1572 O O . ALA A 1 193 ? -43.692 -5.952 21.983 1.00 88.69 193 ALA A O 1
ATOM 1573 N N . PRO A 1 194 ? -44.122 -3.820 22.575 1.00 85.94 194 PRO A N 1
ATOM 1574 C CA . PRO A 1 194 ? -45.501 -4.078 22.961 1.00 85.94 194 PRO A CA 1
ATOM 1575 C C . PRO A 1 194 ? -46.334 -4.689 21.818 1.00 85.94 194 PRO A C 1
ATOM 1577 O O . PRO A 1 194 ? -46.112 -4.367 20.644 1.00 85.94 194 PRO A O 1
ATOM 1580 N N . PRO A 1 195 ? -47.325 -5.541 22.133 1.00 84.31 195 PRO A N 1
ATOM 1581 C CA . PRO A 1 195 ? -48.222 -6.100 21.128 1.00 84.31 195 PRO A CA 1
ATOM 1582 C C . PRO A 1 195 ? -48.939 -5.008 20.320 1.00 84.31 195 PRO A C 1
ATOM 1584 O O . PRO A 1 195 ? -49.401 -4.014 20.877 1.00 84.31 195 PRO A O 1
ATOM 1587 N N . GLY A 1 196 ? -49.069 -5.210 19.006 1.00 81.75 196 GLY A N 1
ATOM 1588 C CA . GLY A 1 196 ? -49.817 -4.313 18.115 1.00 81.75 196 GLY A CA 1
ATOM 1589 C C . GLY A 1 196 ? -49.015 -3.160 17.499 1.00 81.75 196 GLY A C 1
ATOM 1590 O O . GLY A 1 196 ? -49.578 -2.389 16.723 1.00 81.75 196 GLY A O 1
ATOM 1591 N N . ILE A 1 197 ? -47.712 -3.046 17.781 1.00 83.06 197 ILE A N 1
ATOM 1592 C CA . ILE A 1 197 ? -46.828 -2.081 17.111 1.00 83.06 197 ILE A CA 1
ATOM 1593 C C . ILE A 1 197 ? -46.177 -2.751 15.893 1.00 83.06 197 ILE A C 1
ATOM 1595 O O . ILE A 1 197 ? -45.496 -3.760 16.035 1.00 83.06 197 ILE A O 1
ATOM 1599 N N . GLY A 1 198 ? -46.371 -2.187 14.695 1.00 83.56 198 GLY A N 1
ATOM 1600 C CA . GLY A 1 198 ? -45.779 -2.708 13.448 1.00 83.56 198 GLY A CA 1
ATOM 1601 C C . GLY A 1 198 ? -44.479 -2.019 13.012 1.00 83.56 198 GLY A C 1
ATOM 1602 O O . GLY A 1 198 ? -43.718 -2.562 12.215 1.00 83.56 198 GLY A O 1
ATOM 1603 N N . ALA A 1 199 ? -44.206 -0.813 13.512 1.00 87.00 199 ALA A N 1
ATOM 1604 C CA . ALA A 1 199 ? -42.970 -0.083 13.245 1.00 87.00 199 ALA A CA 1
ATOM 1605 C C . ALA A 1 199 ? -42.728 0.985 14.316 1.00 87.00 199 ALA A C 1
ATOM 1607 O O . ALA A 1 199 ? -43.678 1.507 14.900 1.00 87.00 199 ALA A O 1
ATOM 1608 N N . VAL A 1 200 ? -41.466 1.356 14.518 1.00 87.88 200 VAL A N 1
ATOM 1609 C CA . VAL A 1 200 ? -41.051 2.426 15.429 1.00 87.88 200 VAL A CA 1
ATOM 1610 C C . VAL A 1 200 ? -40.104 3.392 14.726 1.00 87.88 200 VAL A C 1
ATOM 1612 O O . VAL A 1 200 ? -39.308 2.989 13.877 1.00 87.88 200 VAL A O 1
ATOM 1615 N N . GLN A 1 201 ? -40.209 4.677 15.057 1.00 88.69 201 GLN A N 1
ATOM 1616 C CA . GLN A 1 201 ? -39.249 5.692 14.643 1.00 88.69 201 GLN A CA 1
ATOM 1617 C C . GLN A 1 201 ? -38.363 6.036 15.840 1.00 88.69 201 GLN A C 1
ATOM 1619 O O . GLN A 1 201 ? -38.871 6.371 16.908 1.00 88.69 201 GLN A O 1
ATOM 1624 N N . THR A 1 202 ? -37.055 5.889 15.676 1.00 85.12 202 THR A N 1
ATOM 1625 C CA . THR A 1 202 ? -36.068 6.116 16.729 1.00 85.12 202 THR A CA 1
ATOM 1626 C C . THR A 1 202 ? -35.730 7.600 16.860 1.00 85.12 202 THR A C 1
ATOM 1628 O O . THR A 1 202 ? -36.002 8.394 15.953 1.00 85.12 202 THR A O 1
ATOM 1631 N N . LEU A 1 203 ? -35.108 7.986 17.978 1.00 82.25 203 LEU A N 1
ATOM 1632 C CA . LEU A 1 203 ? -34.669 9.362 18.225 1.00 82.25 203 LEU A CA 1
ATOM 1633 C C . LEU A 1 203 ? -33.609 9.801 17.200 1.00 82.25 203 LEU A C 1
ATOM 1635 O O . LEU A 1 203 ? -33.617 10.942 16.745 1.00 82.25 203 LEU A O 1
ATOM 1639 N N . SER A 1 204 ? -32.763 8.865 16.767 1.00 82.00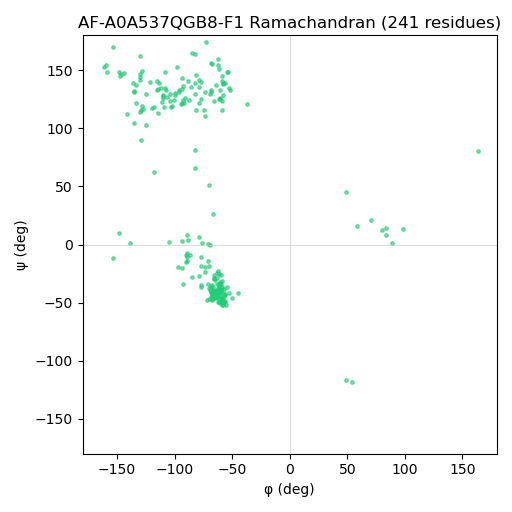 204 SER A N 1
ATOM 1640 C CA . SER A 1 204 ? -31.799 9.029 15.673 1.00 82.00 204 SER A CA 1
ATOM 1641 C C . SER A 1 204 ? -32.432 9.156 14.275 1.00 82.00 204 SER A C 1
ATOM 1643 O O . SER A 1 204 ? -31.721 9.314 13.283 1.00 82.00 204 SER A O 1
ATOM 1645 N N . GLY A 1 205 ? -33.766 9.098 14.167 1.00 81.75 205 GLY A N 1
ATOM 1646 C CA . GLY A 1 205 ? -34.507 9.276 12.918 1.00 81.75 205 GLY A CA 1
ATOM 1647 C C . GLY A 1 205 ? -34.620 8.018 12.053 1.00 81.75 205 GLY A C 1
ATOM 1648 O O . GLY A 1 205 ? -35.108 8.102 10.924 1.00 81.75 205 GLY A O 1
ATOM 1649 N N . ARG A 1 206 ? -34.210 6.844 12.552 1.00 83.38 206 ARG A N 1
ATOM 1650 C CA . ARG A 1 206 ? -34.384 5.567 11.843 1.00 83.38 206 ARG A CA 1
ATOM 1651 C C . ARG A 1 206 ? -35.812 5.061 11.998 1.00 83.38 206 ARG A C 1
ATOM 1653 O O . ARG A 1 206 ? -36.397 5.146 13.069 1.00 83.38 206 ARG A O 1
ATOM 1660 N N . ARG A 1 207 ? -36.368 4.472 10.938 1.00 87.50 207 ARG A N 1
ATOM 1661 C CA . ARG A 1 207 ? -37.627 3.717 11.003 1.00 87.50 207 ARG A CA 1
ATOM 1662 C C . ARG A 1 207 ? -37.312 2.226 10.999 1.00 87.50 207 ARG A C 1
ATOM 1664 O O . ARG A 1 207 ? -36.736 1.733 10.035 1.00 87.50 207 ARG A O 1
ATOM 1671 N N . ILE A 1 208 ? -37.701 1.527 12.058 1.00 86.50 208 ILE A N 1
ATOM 1672 C CA . ILE A 1 208 ? -37.495 0.087 12.229 1.00 86.50 208 ILE A CA 1
ATOM 1673 C C . ILE A 1 208 ? -38.857 -0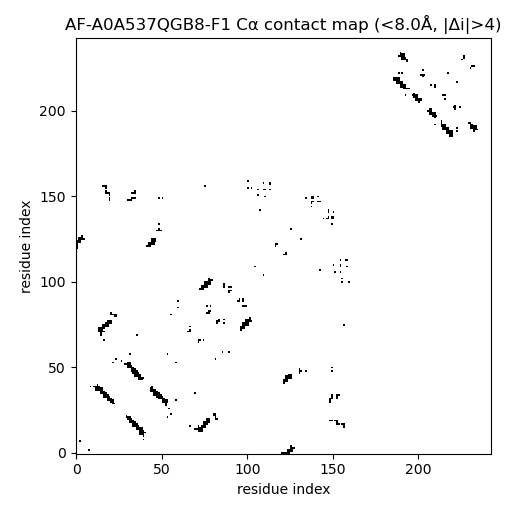.598 12.124 1.00 86.50 208 ILE A C 1
ATOM 1675 O O . ILE A 1 208 ? -39.801 -0.213 12.813 1.00 86.50 208 ILE A O 1
ATOM 1679 N N . THR A 1 209 ? -38.972 -1.591 11.243 1.00 88.88 209 THR A N 1
ATOM 1680 C CA . THR A 1 209 ? -40.170 -2.439 11.142 1.00 88.88 209 THR A CA 1
ATOM 1681 C C . THR A 1 209 ? -40.043 -3.573 12.150 1.00 88.88 209 THR A C 1
ATOM 1683 O O . THR A 1 209 ? -38.968 -4.151 12.277 1.00 88.88 209 THR A O 1
ATOM 1686 N N . ILE A 1 210 ? -41.114 -3.864 12.881 1.00 87.44 210 ILE A N 1
ATOM 1687 C CA . ILE A 1 210 ? -41.096 -4.843 13.971 1.00 87.44 210 ILE A CA 1
ATOM 1688 C C . ILE A 1 210 ? -41.533 -6.193 13.403 1.00 87.44 210 ILE A C 1
ATOM 1690 O O . ILE A 1 210 ? -42.612 -6.297 12.819 1.00 87.44 210 ILE A O 1
ATOM 1694 N N . GLY A 1 211 ? -40.666 -7.199 13.534 1.00 82.31 211 GLY A N 1
ATOM 1695 C CA . GLY A 1 211 ? -40.941 -8.572 13.115 1.00 82.31 211 GLY A CA 1
ATOM 1696 C C . GLY A 1 211 ? -41.935 -9.284 14.035 1.00 82.31 211 GLY A C 1
ATOM 1697 O O . GLY A 1 211 ? -42.333 -8.763 15.077 1.00 82.31 211 GLY A O 1
ATOM 1698 N N . GLU A 1 212 ? -42.330 -10.502 13.664 1.00 81.00 212 GLU A N 1
ATOM 1699 C CA . GLU A 1 212 ? -43.249 -11.325 14.468 1.00 81.00 212 GLU A CA 1
ATOM 1700 C C . GLU A 1 212 ? -42.671 -11.697 15.844 1.00 81.00 212 GLU A C 1
ATOM 1702 O O . GLU A 1 212 ? -43.420 -11.840 16.811 1.00 81.00 212 GLU A O 1
ATOM 1707 N N . ASP A 1 213 ? -41.342 -11.793 15.947 1.00 85.00 213 ASP A N 1
ATOM 1708 C CA . ASP A 1 213 ? -40.609 -12.027 17.196 1.00 85.00 213 ASP A CA 1
ATOM 1709 C C . ASP A 1 213 ? -40.636 -10.817 18.142 1.00 85.00 213 ASP A C 1
ATOM 1711 O O . ASP A 1 213 ? -40.342 -10.955 19.328 1.00 85.00 213 ASP A O 1
ATOM 1715 N N . ARG A 1 214 ? -41.038 -9.642 17.635 1.00 86.31 214 ARG A N 1
ATOM 1716 C CA . ARG A 1 214 ? -41.134 -8.361 18.347 1.00 86.31 214 ARG A CA 1
ATOM 1717 C C . ARG A 1 214 ? -39.820 -7.884 18.961 1.00 86.31 214 ARG A C 1
ATOM 1719 O O . ARG A 1 214 ? -39.849 -6.966 19.777 1.00 86.31 214 ARG A O 1
ATOM 1726 N N . ILE A 1 215 ? -38.680 -8.444 18.562 1.00 88.25 215 ILE A N 1
ATOM 1727 C CA . ILE A 1 215 ? -37.374 -8.048 19.087 1.00 88.25 215 ILE A CA 1
ATOM 1728 C C . ILE A 1 215 ? -36.698 -7.111 18.096 1.00 88.25 215 ILE A C 1
ATOM 1730 O O . ILE A 1 215 ? -36.578 -7.399 16.910 1.00 88.25 215 ILE A O 1
ATOM 1734 N N . VAL A 1 216 ? -36.217 -5.979 18.594 1.00 87.38 216 VAL A N 1
ATOM 1735 C CA . VAL A 1 216 ? -35.450 -5.014 17.806 1.00 87.38 216 VAL A CA 1
ATOM 1736 C C . VAL A 1 216 ? -34.176 -4.640 18.537 1.00 87.38 216 VAL A C 1
ATOM 1738 O O . VAL A 1 216 ? -34.157 -4.482 19.758 1.00 87.38 216 VAL A O 1
ATOM 1741 N N . GLU A 1 217 ? -33.108 -4.490 17.770 1.00 88.88 217 GLU A N 1
ATOM 1742 C CA . GLU A 1 217 ? -31.814 -4.048 18.261 1.00 88.88 217 GLU A CA 1
ATOM 1743 C C . GLU A 1 217 ? -31.585 -2.588 17.862 1.00 88.88 217 GLU A C 1
ATOM 1745 O O . GLU A 1 217 ? -31.781 -2.201 16.708 1.00 88.88 217 GLU A O 1
ATOM 1750 N N . MET A 1 218 ? -31.210 -1.754 18.828 1.00 86.44 218 MET A N 1
ATOM 1751 C CA . MET A 1 218 ? -30.933 -0.333 18.603 1.00 86.44 218 MET A CA 1
ATOM 1752 C C . MET A 1 218 ? -29.955 0.213 19.640 1.00 86.44 218 MET A C 1
ATOM 1754 O O . MET A 1 218 ? -29.651 -0.465 20.618 1.00 86.44 218 MET A O 1
ATOM 1758 N N . SER A 1 219 ? -29.453 1.432 19.433 1.00 86.00 219 SER A N 1
ATOM 1759 C CA . SER A 1 219 ? -28.536 2.065 20.383 1.00 86.00 219 SER A CA 1
ATOM 1760 C C . SER A 1 219 ? -29.203 2.283 21.746 1.00 86.00 219 SER A C 1
ATOM 1762 O O . SER A 1 219 ? -30.420 2.451 21.838 1.00 86.00 219 SER A O 1
ATOM 1764 N N . THR A 1 220 ? -28.411 2.339 22.818 1.00 83.56 220 THR A N 1
ATOM 1765 C CA . THR A 1 220 ? -28.912 2.679 24.162 1.00 83.56 220 THR A CA 1
ATOM 1766 C C . THR A 1 220 ? -29.665 4.010 24.202 1.00 83.56 220 THR A C 1
ATOM 1768 O O . THR A 1 220 ? -30.664 4.118 24.906 1.00 83.56 220 THR A O 1
ATOM 1771 N N . GLU A 1 221 ? -29.226 5.003 23.423 1.00 82.81 221 GLU A N 1
ATOM 1772 C CA . GLU A 1 221 ? -29.892 6.310 23.331 1.00 82.81 221 GLU A CA 1
ATOM 1773 C C . GLU A 1 221 ? -31.296 6.201 22.727 1.00 82.81 221 GLU A C 1
ATOM 1775 O O . GLU A 1 221 ? -32.247 6.765 23.269 1.00 82.81 221 GLU A O 1
ATOM 1780 N N . ASP A 1 222 ? -31.446 5.438 21.640 1.00 85.25 222 ASP A N 1
ATOM 1781 C CA . ASP A 1 222 ? -32.749 5.197 21.016 1.00 85.25 222 ASP A CA 1
ATOM 1782 C C . ASP A 1 222 ? -33.650 4.333 21.915 1.00 85.25 222 ASP A C 1
ATOM 1784 O O . ASP A 1 222 ? -34.863 4.552 21.999 1.00 85.25 222 ASP A O 1
ATOM 1788 N N . ALA A 1 223 ? -33.053 3.380 22.634 1.00 86.38 223 ALA A N 1
ATOM 1789 C CA . ALA A 1 223 ? -33.755 2.461 23.514 1.00 86.38 223 ALA A CA 1
ATOM 1790 C C . ALA A 1 223 ? -34.337 3.135 24.763 1.00 86.38 223 ALA A C 1
ATOM 1792 O O . ALA A 1 223 ? -35.447 2.798 25.173 1.00 86.38 223 ALA A O 1
ATOM 1793 N N . ASP A 1 224 ? -33.632 4.092 25.372 1.00 85.56 224 ASP A N 1
ATOM 1794 C CA . ASP A 1 224 ? -34.063 4.732 26.621 1.00 85.56 224 ASP A CA 1
ATOM 1795 C C . ASP A 1 224 ? -35.406 5.467 26.478 1.00 85.56 224 ASP A C 1
ATOM 1797 O O . ASP A 1 224 ? -36.238 5.442 27.393 1.00 85.56 224 ASP A O 1
ATOM 1801 N N . CYS A 1 225 ? -35.662 6.072 25.315 1.00 83.38 225 CYS A N 1
ATOM 1802 C CA . CYS A 1 225 ? -36.954 6.680 24.999 1.00 83.38 225 CYS A CA 1
ATOM 1803 C C . CYS A 1 225 ? -38.077 5.636 24.912 1.00 83.38 225 CYS A C 1
ATOM 1805 O O . CYS A 1 225 ? -39.177 5.874 25.413 1.00 83.38 225 CYS A O 1
ATOM 1807 N N . LEU A 1 226 ? -37.801 4.476 24.314 1.00 86.06 226 LEU A N 1
ATOM 1808 C CA . LEU A 1 226 ? -38.791 3.415 24.122 1.00 86.06 226 LEU A CA 1
ATOM 1809 C C . LEU A 1 226 ? -39.066 2.624 25.402 1.00 86.06 226 LEU A C 1
ATOM 1811 O O . LEU A 1 226 ? -40.214 2.269 25.666 1.00 86.06 226 LEU A O 1
ATOM 1815 N N . ILE A 1 227 ? -38.057 2.422 26.251 1.00 87.12 227 ILE A N 1
ATOM 1816 C CA . ILE A 1 227 ? -38.229 1.789 27.566 1.00 87.12 227 ILE A CA 1
ATOM 1817 C C . ILE A 1 227 ? -39.193 2.610 28.426 1.00 87.12 227 ILE A C 1
ATOM 1819 O O . ILE A 1 227 ? -40.121 2.065 29.021 1.00 87.12 227 ILE A O 1
ATOM 1823 N N . ARG A 1 228 ? -39.047 3.943 28.432 1.00 84.06 228 ARG A N 1
ATOM 1824 C CA . ARG A 1 228 ? -39.994 4.845 29.115 1.00 84.06 228 ARG A CA 1
ATOM 1825 C C . ARG A 1 228 ? -41.406 4.788 28.522 1.00 84.06 228 ARG A C 1
ATOM 1827 O O . ARG A 1 228 ? -42.362 5.092 29.228 1.00 84.06 228 ARG A O 1
ATOM 1834 N N . ALA A 1 229 ? -41.536 4.389 27.257 1.00 82.81 229 ALA A N 1
ATOM 1835 C CA . ALA A 1 229 ? -42.806 4.188 26.561 1.00 82.81 229 ALA A CA 1
ATOM 1836 C C . ALA A 1 229 ? -43.377 2.759 26.709 1.00 82.81 229 ALA A C 1
ATOM 1838 O O . ALA A 1 229 ? -44.365 2.433 26.055 1.00 82.81 229 ALA A O 1
ATOM 1839 N N . GLY A 1 230 ? -42.784 1.911 27.561 1.00 81.94 230 GLY A N 1
ATOM 1840 C CA . GLY A 1 230 ? -43.310 0.583 27.897 1.00 81.94 230 GLY A CA 1
ATOM 1841 C C . GLY A 1 230 ? -42.676 -0.588 27.143 1.00 81.94 230 GLY A C 1
ATOM 1842 O O . GLY A 1 230 ? -43.217 -1.690 27.180 1.00 81.94 230 GLY A O 1
ATOM 1843 N N . TRP A 1 231 ? -41.551 -0.374 26.459 1.00 89.38 231 TRP A N 1
ATOM 1844 C CA . TRP A 1 231 ? -40.772 -1.453 25.845 1.00 89.38 231 TRP A CA 1
ATOM 1845 C C . TRP A 1 231 ? -39.873 -2.128 26.883 1.00 89.38 231 TRP A C 1
ATOM 1847 O O . TRP A 1 231 ? -39.353 -1.470 27.786 1.00 89.38 231 TRP A O 1
ATOM 1857 N N . THR A 1 232 ? -39.653 -3.436 26.747 1.00 89.12 232 THR A N 1
ATOM 1858 C CA . THR A 1 232 ? -38.923 -4.216 27.763 1.00 89.12 232 THR A CA 1
ATOM 1859 C C . THR A 1 232 ? -37.546 -4.613 27.248 1.00 89.12 232 THR A C 1
ATOM 1861 O O . THR A 1 232 ? -37.419 -5.061 26.112 1.00 89.12 232 THR A O 1
ATOM 1864 N N . ARG A 1 233 ? -36.497 -4.461 28.069 1.00 88.38 233 ARG A N 1
ATOM 1865 C CA . ARG A 1 233 ? -35.166 -4.992 27.730 1.00 88.38 233 ARG A CA 1
ATOM 1866 C C . ARG A 1 233 ? -35.192 -6.514 27.792 1.00 88.38 233 ARG A C 1
ATOM 1868 O O . ARG A 1 233 ? -35.603 -7.078 28.803 1.00 88.38 233 ARG A O 1
ATOM 1875 N N . VAL A 1 234 ? -34.707 -7.154 26.736 1.00 86.31 234 VAL A N 1
ATOM 1876 C CA . VAL A 1 234 ? -34.510 -8.604 26.709 1.00 86.31 234 VAL A CA 1
ATOM 1877 C C . VAL A 1 234 ? -33.117 -8.886 27.265 1.00 86.31 234 VAL A C 1
ATOM 1879 O O . VAL A 1 234 ? -32.140 -8.307 26.791 1.00 86.31 234 VAL A O 1
ATOM 1882 N N . ALA A 1 235 ? -33.016 -9.724 28.299 1.00 68.81 235 ALA A N 1
ATOM 1883 C CA . ALA A 1 235 ? -31.718 -10.176 28.796 1.00 68.81 235 ALA A CA 1
ATOM 1884 C C . ALA A 1 235 ? -31.024 -11.007 27.708 1.00 68.81 235 ALA A C 1
ATOM 1886 O O . ALA A 1 235 ? -31.674 -11.822 27.051 1.00 68.81 235 ALA A O 1
ATOM 1887 N N . GLU A 1 236 ? -29.720 -10.806 27.509 1.00 57.66 236 GLU A N 1
ATOM 1888 C CA . GLU A 1 236 ? -28.935 -11.699 26.660 1.00 57.66 236 GLU A CA 1
ATOM 1889 C C . GLU A 1 236 ? -29.040 -13.116 27.230 1.00 57.66 236 GLU A C 1
ATOM 1891 O O . GLU A 1 236 ? -28.626 -13.381 28.360 1.00 57.66 236 GLU A O 1
ATOM 1896 N N . GLY A 1 237 ? -29.645 -14.021 26.459 1.00 42.25 237 GLY A N 1
ATOM 1897 C CA . GLY A 1 237 ? -29.496 -15.445 26.707 1.00 42.25 237 GLY A CA 1
ATOM 1898 C C . GLY A 1 237 ? -28.010 -15.772 26.643 1.00 42.25 237 GLY A C 1
ATOM 1899 O O . GLY A 1 237 ? -27.330 -15.377 25.696 1.00 42.25 237 GLY A O 1
ATOM 1900 N N . SER A 1 238 ? -27.520 -16.448 27.677 1.00 31.12 238 SER A N 1
ATOM 1901 C CA . SER A 1 238 ? -26.208 -17.080 27.725 1.00 31.12 238 SER A CA 1
ATOM 1902 C C . SER A 1 238 ? -25.852 -17.689 26.371 1.00 31.12 238 SER A C 1
ATOM 1904 O O . SER A 1 238 ? -26.559 -18.565 25.876 1.00 31.12 238 SER A O 1
ATOM 1906 N N . ALA A 1 239 ? -24.741 -17.243 25.789 1.00 34.75 239 ALA A N 1
ATOM 1907 C CA . ALA A 1 239 ? -24.094 -17.878 24.646 1.00 34.75 239 ALA A CA 1
ATOM 1908 C C . ALA A 1 239 ? -23.440 -19.222 25.044 1.00 34.75 239 ALA A C 1
ATOM 1910 O O . ALA A 1 239 ? -22.271 -19.467 24.771 1.00 34.75 239 ALA A O 1
ATOM 1911 N N . GLU A 1 240 ? -24.202 -20.088 25.704 1.00 37.09 240 GLU A N 1
ATOM 1912 C CA . GLU A 1 240 ? -23.916 -21.504 25.901 1.00 37.09 240 GLU A CA 1
ATOM 1913 C C . GLU A 1 240 ? -25.172 -22.247 25.464 1.00 37.09 240 GLU A C 1
ATOM 1915 O O . GLU A 1 240 ? -26.107 -22.382 26.240 1.00 37.09 240 GLU A O 1
ATOM 1920 N N . GLU A 1 241 ? -25.213 -22.600 24.178 1.00 33.69 241 GLU A N 1
ATOM 1921 C CA . GLU A 1 241 ? -25.863 -23.788 23.600 1.00 33.69 241 GLU A CA 1
ATOM 1922 C C . GLU A 1 241 ? -26.028 -23.581 22.087 1.00 33.69 241 GLU A C 1
ATOM 1924 O O . GLU A 1 241 ? -27.086 -23.232 21.568 1.00 33.69 241 GLU A O 1
ATOM 1929 N N . ALA A 1 242 ? -24.942 -23.822 21.355 1.00 30.81 242 ALA A N 1
ATOM 1930 C CA . ALA A 1 242 ? -25.016 -24.331 19.994 1.00 30.81 242 ALA A CA 1
ATOM 1931 C C . ALA A 1 242 ? -23.871 -25.339 19.834 1.00 30.81 242 ALA A C 1
ATOM 1933 O O . ALA A 1 242 ? -22.701 -24.985 19.974 1.00 30.81 242 ALA A O 1
ATOM 1934 N N . ALA A 1 243 ? -24.286 -26.595 19.683 1.00 33.53 243 ALA A N 1
ATOM 1935 C CA . ALA A 1 243 ? -23.503 -27.825 19.652 1.00 33.53 243 ALA A CA 1
ATOM 1936 C C . ALA A 1 243 ? -22.539 -27.938 18.462 1.00 33.53 243 ALA A C 1
ATOM 1938 O O . ALA A 1 243 ? -22.809 -27.309 17.414 1.00 33.53 243 ALA A O 1
#

Radius of gyration: 24.78 Å; Cα contacts (8 Å, |Δi|>4): 336; chains: 1; bounding box: 72×47×53 Å

Secondary structure (DSSP, 8-state):
-EE-GGGS-S--SEEEEEEE---GGGTTTPPEEEEEEEEETTEEEEEEEEEE---HHHHHHHHHHHHHHHT-SEEEEESSTHHHHHHHHHHHTT-TTEEEE---S-HHHHHHHHHHHHHTT-EEEES--TTHHHHHHHHHHTTSSS--HHHHHHHHHHHHHHSPPTTHHHHHHHHHHHHHHSPPPPPEEEEEPPTT--EEE-TTS-EEE--TT-EEEEEHHHHHHHHHTT-EEPP---S----

Nearest PDB structures (foldseek):
  5m1k-assembly2_B  TM=7.447E-01  e=1.792E-04  Thermus phage G20c
  8ouw-assembly1_A  TM=2.439E-01  e=2.102E-03  Caenorhabditis elegans
  8q6o-assembly1_H  TM=5.531E-01  e=2.344E+00  Xenopus laevis
  3ot5-assembly5_C-2  TM=4.251E-01  e=6.277E+00  Listeria monocytogenes EGD-e
  5f2z-assembly2_B  TM=3.668E-01  e=7.550E+00  Mycolicibacterium smegmatis MC2 155

Sequence (243 aa):
KRYSENERPESFERVVQSWDTANKATELSDFSVCTTWGIRGKDLYLLNALRKRLEYPALKRAVREQQNLFNATEVLIEDKASGTQLIQELIADGCYGVARYQPMMDKIMRLHAQTAMIENGFVHIPETAPWLAEYLHEMTVFPNGKHDDQVDSTAQFLDWLKTPMPCWGIYELTRRQAEKLKPPAPVYVRLEAPPGIGAVQTLSGRRITIGEDRIVEMSTEDADCLIRAGWTRVAEGSAEEAA

Foldseek 3Di:
DEDEPVRDDPAAPFKEKFWDDDACVVPDDDKIKIFIWGHDPLAIEGPDIDIDRDDLVRVLVVQVVVCVVRVGQAYEFECDHSRVVSQVVCVVVVNPRYDYFYDPDDLVVLLVVCVCSVVVPRYYYYPDDPCRVVLVVLVVCPPVDPDCNSSNRVSRVSVVVPPQDVPNVVVVVVVVVVVVVPDPDFDKFKKADDPPDQWDQFPVGDIGGADPRRIDIDGPRRVVVVVVVPIDTDDDDPPPDDD

Mean predicted aligned error: 13.02 Å

Solvent-accessible surface area (backbone atoms only — not comparable to full-atom values): 14057 Å² total; per-residue (Å²): 72,73,36,51,83,87,71,49,71,97,66,56,84,44,26,38,32,17,37,32,66,41,54,68,91,58,82,83,77,51,56,27,23,36,37,30,34,34,33,47,92,82,36,37,33,54,73,46,66,48,78,43,75,55,57,70,80,54,39,59,49,49,52,53,52,53,32,63,74,65,62,39,60,31,39,38,33,43,65,48,77,46,28,42,56,52,54,54,52,40,44,73,74,66,42,76,43,59,38,81,37,79,86,91,63,59,70,67,61,47,43,59,70,45,46,63,52,47,73,73,51,31,34,34,38,57,73,75,58,96,53,45,65,63,51,53,50,41,61,68,42,52,92,79,38,99,56,56,52,66,50,49,12,48,34,52,44,59,55,55,68,69,50,80,57,89,60,47,70,57,51,53,53,51,52,57,50,51,59,72,63,50,74,75,79,82,56,68,45,46,33,37,56,56,89,91,60,62,59,49,74,40,82,88,70,49,76,46,75,49,53,96,84,26,61,46,77,41,41,51,77,42,42,56,62,41,41,77,72,66,31,43,78,55,78,83,73,73,96,76,86,80,133

pLDDT: mean 84.45, std 13.29, range [30.81, 98.44]